Protein AF-A0A6I2MPK8-F1 (afdb_monomer_lite)

pLDDT: mean 80.11, std 15.77, range [30.64, 98.06]

Foldseek 3Di:
DVVVVLLVVLLCVLLVLLVVLLVVLVVVLVVLVPDDDQLFCVNLVPPDDPLPDDPVRVVVSCVVSVQFDDDPDTDGDPVNLSNQCSVLSNVLSVLLSVVSVVVSVVLVCCSVPHDPVSSLVVLLVLLVQLCVLLVDPLSCCLFPQVSVCVVPVVSNHSSSSQVVVFVVVFVVVVSPPPPPDPQFPCPDSNNGTTGNSVSSSSSVSSNSSNVSSVVSLVPRPPSNVVRSDDPCPPRPDGPPPPPVVLWFLDVVLVVLLLVQCVVQVQADPVQAGDPPPNLLSLCLSCVVCCVPSNRTPVNRAQLSSVVCNCVRRVDDDPDSHDTDHNVVCNVVSVVVVVVVVVD

Structure (mmCIF, N/CA/C/O backbone):
data_AF-A0A6I2MPK8-F1
#
_entry.id   AF-A0A6I2MPK8-F1
#
loop_
_atom_site.group_PDB
_atom_site.id
_atom_site.type_symbol
_atom_site.label_atom_id
_atom_site.label_alt_id
_atom_site.label_comp_id
_atom_site.label_asym_id
_atom_site.label_entity_id
_atom_site.label_seq_id
_atom_site.pdbx_PDB_ins_code
_atom_site.Cartn_x
_atom_site.Cartn_y
_atom_site.Cartn_z
_atom_site.occupancy
_atom_site.B_iso_or_equiv
_atom_site.auth_seq_id
_atom_site.auth_comp_id
_atom_site.auth_asym_id
_atom_site.auth_atom_id
_atom_site.pdbx_PDB_model_num
ATOM 1 N N . MET A 1 1 ? -18.907 -1.740 36.539 1.00 59.06 1 MET A N 1
ATOM 2 C CA . MET A 1 1 ? -19.911 -2.136 35.526 1.00 59.06 1 MET A CA 1
ATOM 3 C C . MET A 1 1 ? -19.874 -1.299 34.247 1.00 59.06 1 MET A C 1
ATOM 5 O O . MET A 1 1 ? -19.272 -1.788 33.306 1.00 59.06 1 MET A O 1
ATOM 9 N N . GLN A 1 2 ? -20.419 -0.072 34.162 1.00 64.62 2 GLN A N 1
ATOM 10 C CA . GLN A 1 2 ? -20.454 0.666 32.873 1.00 64.62 2 GLN A CA 1
ATOM 11 C C . GLN A 1 2 ? -19.052 0.924 32.276 1.00 64.62 2 GLN A C 1
ATOM 13 O O . GLN A 1 2 ? -18.803 0.589 31.125 1.00 64.62 2 GLN A O 1
ATOM 18 N N . LYS A 1 3 ? -18.095 1.406 33.087 1.00 66.81 3 LYS A N 1
ATOM 19 C CA . LYS A 1 3 ? -16.702 1.641 32.650 1.00 66.81 3 LYS A CA 1
ATOM 20 C C . LYS A 1 3 ? -15.981 0.375 32.165 1.00 66.81 3 LYS A C 1
ATOM 22 O O . LYS A 1 3 ? -15.190 0.443 31.235 1.00 66.81 3 LYS A O 1
ATOM 27 N N . GLU A 1 4 ? -16.244 -0.775 32.783 1.00 69.75 4 GLU A N 1
ATOM 28 C CA . GLU A 1 4 ? -15.631 -2.051 32.375 1.00 69.75 4 GLU A CA 1
ATOM 29 C C . GLU A 1 4 ? -16.212 -2.542 31.046 1.00 69.75 4 GLU A C 1
ATOM 31 O O . GLU A 1 4 ? -15.469 -3.014 30.189 1.00 69.75 4 GLU A O 1
ATOM 36 N N . GLN A 1 5 ? -17.523 -2.373 30.834 1.00 69.19 5 GLN A N 1
ATOM 37 C CA . GLN A 1 5 ? -18.165 -2.677 29.553 1.00 69.19 5 GLN A CA 1
ATOM 38 C C . GLN A 1 5 ? -17.638 -1.780 28.424 1.00 69.19 5 GLN A C 1
ATOM 40 O O . GLN A 1 5 ? -17.395 -2.273 27.321 1.00 69.19 5 GLN A O 1
ATOM 45 N N . ASP A 1 6 ? -17.385 -0.499 28.706 1.00 72.94 6 ASP A N 1
ATOM 46 C CA . ASP A 1 6 ? -16.815 0.439 27.734 1.00 72.94 6 ASP A CA 1
ATOM 47 C C . ASP A 1 6 ? -15.372 0.058 27.342 1.00 72.94 6 ASP A C 1
ATOM 49 O O . ASP A 1 6 ? -15.018 0.107 26.161 1.00 72.94 6 ASP A O 1
ATOM 53 N N . ILE A 1 7 ? -14.551 -0.392 28.303 1.00 75.06 7 ILE A N 1
ATOM 54 C CA . ILE A 1 7 ? -13.174 -0.859 28.055 1.00 75.06 7 ILE A CA 1
ATOM 55 C C . ILE A 1 7 ? -13.168 -2.137 27.209 1.00 75.06 7 ILE A C 1
ATOM 57 O O . ILE A 1 7 ? -12.418 -2.225 26.236 1.00 75.06 7 ILE A O 1
ATOM 61 N N . VAL A 1 8 ? -14.024 -3.115 27.526 1.00 77.75 8 VAL A N 1
ATOM 62 C CA . VAL A 1 8 ? -14.140 -4.360 26.745 1.00 77.75 8 VAL A CA 1
ATOM 63 C C . VAL A 1 8 ? -14.617 -4.071 25.319 1.00 77.75 8 VAL A C 1
ATOM 65 O O . VAL A 1 8 ? -14.074 -4.621 24.358 1.00 77.75 8 VAL A O 1
ATOM 68 N N . GLY A 1 9 ? -15.594 -3.174 25.159 1.00 78.12 9 GLY A N 1
ATOM 69 C CA . GLY A 1 9 ? -16.061 -2.729 23.846 1.00 78.12 9 GLY A CA 1
ATOM 70 C C . GLY A 1 9 ? -14.945 -2.081 23.026 1.00 78.12 9 GLY A C 1
ATOM 71 O O . GLY A 1 9 ? -14.776 -2.398 21.846 1.00 78.12 9 GLY A O 1
ATOM 72 N N . LEU A 1 10 ? -14.135 -1.231 23.661 1.00 79.94 10 LEU A N 1
ATOM 73 C CA . LEU A 1 10 ? -13.017 -0.572 23.001 1.00 79.94 10 LEU A CA 1
ATOM 74 C C . LEU A 1 10 ? -11.883 -1.540 22.633 1.00 79.94 10 LEU A C 1
ATOM 76 O O . LEU A 1 10 ? -11.366 -1.463 21.517 1.00 79.94 10 LEU A O 1
ATOM 80 N N . LYS A 1 11 ? -11.539 -2.477 23.527 1.00 84.75 11 LYS A N 1
ATOM 81 C CA . LYS A 1 11 ? -10.584 -3.565 23.260 1.00 84.75 11 LYS A CA 1
ATOM 82 C C . LYS A 1 11 ? -10.981 -4.341 22.013 1.00 84.75 11 LYS A C 1
ATOM 84 O O . LYS A 1 11 ? -10.192 -4.461 21.078 1.00 84.75 11 LYS A O 1
ATOM 89 N N . ASN A 1 12 ? -12.229 -4.800 21.970 1.00 81.56 12 ASN A N 1
ATOM 90 C CA . ASN A 1 12 ? -12.750 -5.557 20.837 1.00 81.56 12 ASN A CA 1
ATOM 91 C C . ASN A 1 12 ? -12.741 -4.736 19.546 1.00 81.56 12 ASN A C 1
ATOM 93 O O . ASN A 1 12 ? -12.429 -5.272 18.487 1.00 81.56 12 ASN A O 1
ATOM 97 N N . TYR A 1 13 ? -13.055 -3.441 19.620 1.00 84.31 13 TYR A N 1
ATOM 98 C CA . TYR A 1 13 ? -13.009 -2.558 18.460 1.00 84.31 13 TYR A CA 1
ATOM 99 C C . TYR A 1 13 ? -11.588 -2.422 17.896 1.00 84.31 13 TYR A C 1
ATOM 101 O O . TYR A 1 13 ? -11.385 -2.685 16.712 1.00 84.31 13 TYR A O 1
ATOM 109 N N . ILE A 1 14 ? -10.608 -2.069 18.737 1.00 85.56 14 ILE A N 1
ATOM 110 C CA . ILE A 1 14 ? -9.218 -1.858 18.308 1.00 85.56 14 ILE A CA 1
ATOM 111 C C . ILE A 1 14 ? -8.625 -3.144 17.733 1.00 85.56 14 ILE A C 1
ATOM 113 O O . ILE A 1 14 ? -8.101 -3.128 16.619 1.00 85.56 14 ILE A O 1
ATOM 117 N N . LEU A 1 15 ? -8.746 -4.263 18.455 1.00 89.50 15 LEU A N 1
ATOM 118 C CA . LEU A 1 15 ? -8.195 -5.543 18.005 1.00 89.50 15 LEU A CA 1
ATOM 119 C C . LEU A 1 15 ? -8.842 -5.998 16.695 1.00 89.50 15 LEU A C 1
ATOM 121 O O . LEU A 1 15 ? -8.130 -6.394 15.780 1.00 89.50 15 LEU A O 1
ATOM 125 N N . LYS A 1 16 ? -10.162 -5.832 16.546 1.00 86.19 16 LYS A N 1
ATOM 126 C CA . LYS A 1 16 ? -10.858 -6.148 15.293 1.00 86.19 16 LYS A CA 1
ATOM 127 C C . LYS A 1 16 ? -10.421 -5.250 14.133 1.00 86.19 16 LYS A C 1
ATOM 129 O O . LYS A 1 16 ? -10.380 -5.716 13.000 1.00 86.19 16 LYS A O 1
ATOM 134 N N . SER A 1 17 ? -10.114 -3.975 14.379 1.00 87.00 17 SER A N 1
ATOM 135 C CA . SER A 1 17 ? -9.566 -3.088 13.346 1.00 87.00 17 SER A CA 1
ATOM 136 C C . SER A 1 17 ? -8.164 -3.514 12.906 1.00 87.00 17 SER A C 1
ATOM 138 O O . SER A 1 17 ? -7.873 -3.460 11.714 1.00 87.00 17 SER A O 1
ATOM 140 N N . ILE A 1 18 ? -7.324 -3.976 13.837 1.00 93.50 18 ILE A N 1
ATOM 141 C CA . ILE A 1 18 ? -5.997 -4.519 13.515 1.00 93.50 18 ILE A CA 1
ATOM 142 C C . ILE A 1 18 ? -6.128 -5.840 12.741 1.00 93.50 18 ILE A C 1
ATOM 144 O O . ILE A 1 18 ? -5.513 -5.988 11.691 1.00 93.50 18 ILE A O 1
ATOM 148 N N . ASP A 1 19 ? -6.986 -6.757 13.199 1.00 88.94 19 ASP A N 1
ATOM 149 C CA . ASP A 1 19 ? -7.257 -8.036 12.522 1.00 88.94 19 ASP A CA 1
ATOM 150 C C . ASP A 1 19 ? -7.796 -7.825 11.103 1.00 88.94 19 ASP A C 1
ATOM 152 O O . ASP A 1 19 ? -7.422 -8.532 10.168 1.00 88.94 19 ASP A O 1
ATOM 156 N N . HIS A 1 20 ? -8.647 -6.813 10.918 1.00 89.56 20 HIS A N 1
ATOM 157 C CA . HIS A 1 20 ? -9.132 -6.437 9.597 1.00 89.56 20 HIS A CA 1
ATOM 158 C C . HIS A 1 20 ? -8.000 -5.962 8.678 1.00 89.56 20 HIS A C 1
ATOM 160 O O . HIS A 1 20 ? -7.943 -6.402 7.533 1.00 89.56 20 HIS A O 1
ATOM 166 N N . LEU A 1 21 ? -7.091 -5.116 9.177 1.00 92.38 21 LEU A N 1
ATOM 167 C CA . LEU A 1 21 ? -5.924 -4.667 8.415 1.00 92.38 21 LEU A CA 1
ATOM 168 C C . LEU A 1 21 ? -5.022 -5.846 8.024 1.00 92.38 21 LEU A C 1
ATOM 170 O O . LEU A 1 21 ? -4.604 -5.927 6.873 1.00 92.38 21 LEU A O 1
ATOM 174 N N . ILE A 1 22 ? -4.765 -6.783 8.943 1.00 95.00 22 ILE A N 1
ATOM 175 C CA . ILE A 1 22 ? -3.994 -8.001 8.647 1.00 95.00 22 ILE A CA 1
ATOM 176 C C . ILE A 1 22 ? -4.661 -8.794 7.514 1.00 95.00 22 ILE A C 1
ATOM 178 O O . ILE A 1 22 ? -3.997 -9.144 6.542 1.00 95.00 22 ILE A O 1
ATOM 182 N N . GLY A 1 23 ? -5.980 -9.010 7.584 1.00 85.25 23 GLY A N 1
ATOM 183 C CA . GLY A 1 23 ? -6.722 -9.716 6.534 1.00 85.25 23 GLY A CA 1
ATOM 184 C C . GLY A 1 23 ? -6.691 -9.005 5.173 1.00 85.25 23 GLY A C 1
ATOM 185 O O . GLY A 1 23 ? -6.594 -9.666 4.137 1.00 85.25 23 GLY A O 1
ATOM 186 N N . GLN A 1 24 ? -6.728 -7.666 5.156 1.00 91.44 24 GLN A N 1
ATOM 187 C CA . GLN A 1 24 ? -6.553 -6.878 3.930 1.00 91.44 24 GLN A CA 1
ATOM 188 C C . GLN A 1 24 ? -5.155 -7.075 3.338 1.00 91.44 24 GLN A C 1
ATOM 190 O O . GLN A 1 24 ? -5.039 -7.367 2.152 1.00 91.44 24 GLN A O 1
ATOM 195 N N . LEU A 1 25 ? -4.111 -6.983 4.164 1.00 91.94 25 LEU A N 1
ATOM 196 C CA . LEU A 1 25 ? -2.724 -7.155 3.727 1.00 91.94 25 LEU A CA 1
ATOM 197 C C . LEU A 1 25 ? -2.450 -8.571 3.209 1.00 91.94 25 LEU A C 1
ATOM 199 O O . LEU A 1 25 ? -1.772 -8.722 2.202 1.00 91.94 25 LEU A O 1
ATOM 203 N N . GLN A 1 26 ? -3.012 -9.604 3.843 1.00 91.69 26 GLN A N 1
ATOM 204 C CA . GLN A 1 26 ? -2.911 -10.991 3.368 1.00 91.69 26 GLN A CA 1
ATOM 205 C C . GLN A 1 26 ? -3.606 -11.189 2.015 1.00 91.69 26 GLN A C 1
ATOM 207 O O . GLN A 1 26 ? -3.095 -11.890 1.142 1.00 91.69 26 GLN A O 1
ATOM 212 N N . SER A 1 27 ? -4.767 -10.557 1.826 1.00 86.12 27 SER A N 1
ATOM 213 C CA . SER A 1 27 ? -5.494 -10.604 0.552 1.00 86.12 27 SER A CA 1
ATOM 214 C C . SER A 1 27 ? -4.719 -9.886 -0.555 1.00 86.12 27 SER A C 1
ATOM 216 O O . SER A 1 27 ? -4.605 -10.405 -1.663 1.00 86.12 27 SER A O 1
ATOM 218 N N . GLU A 1 28 ? -4.141 -8.727 -0.236 1.00 87.88 28 GLU A N 1
ATOM 219 C CA . GLU A 1 28 ? -3.285 -7.955 -1.138 1.00 87.88 28 GLU A CA 1
ATOM 220 C C . GLU A 1 28 ? -2.008 -8.734 -1.495 1.00 87.88 28 GLU A C 1
ATOM 222 O O . GLU A 1 28 ? -1.681 -8.866 -2.669 1.00 87.88 28 GLU A O 1
ATOM 227 N N . GLN A 1 29 ? -1.342 -9.349 -0.513 1.00 89.75 29 GLN A N 1
ATOM 228 C CA . GLN A 1 29 ? -0.156 -10.182 -0.732 1.00 89.75 29 GLN A CA 1
ATOM 229 C C . GLN A 1 29 ? -0.449 -11.342 -1.683 1.00 89.75 29 GLN A C 1
ATOM 231 O O . GLN A 1 29 ? 0.332 -11.608 -2.595 1.00 89.75 29 GLN A O 1
ATOM 236 N N . LYS A 1 30 ? -1.593 -12.011 -1.498 1.00 88.06 30 LYS A N 1
ATOM 237 C CA . LYS A 1 30 ? -2.024 -13.084 -2.392 1.00 88.06 30 LYS A CA 1
ATOM 238 C C . LYS A 1 30 ? -2.242 -12.579 -3.821 1.00 88.06 30 LYS A C 1
ATOM 240 O O . LYS A 1 30 ? -1.860 -13.270 -4.756 1.00 88.06 30 LYS A O 1
ATOM 245 N N . ALA A 1 31 ? -2.816 -11.387 -3.989 1.00 87.19 31 ALA A N 1
ATOM 246 C CA . ALA A 1 31 ? -3.037 -10.803 -5.310 1.00 87.19 31 ALA A CA 1
ATOM 247 C C . ALA A 1 31 ? -1.722 -10.540 -6.068 1.00 87.19 31 ALA A C 1
ATOM 249 O O . ALA A 1 31 ? -1.681 -10.726 -7.280 1.00 87.19 31 ALA A O 1
ATOM 250 N N . TYR A 1 32 ? -0.645 -10.171 -5.367 1.00 85.25 32 TYR A N 1
ATOM 251 C CA . TYR A 1 32 ? 0.679 -9.981 -5.976 1.00 85.25 32 TYR A CA 1
ATOM 252 C C . TYR A 1 32 ? 1.428 -11.289 -6.269 1.00 85.25 32 TYR A C 1
ATOM 254 O O . TYR A 1 32 ? 2.285 -11.312 -7.146 1.00 85.25 32 TYR A O 1
ATOM 262 N N . PHE A 1 33 ? 1.107 -12.383 -5.570 1.00 80.62 33 PHE A N 1
ATOM 263 C CA . PHE A 1 33 ? 1.761 -13.682 -5.772 1.00 80.62 33 PHE A CA 1
ATOM 264 C C . PHE A 1 33 ? 1.423 -14.330 -7.127 1.00 80.62 33 PHE A C 1
ATOM 266 O O . PHE A 1 33 ? 2.149 -15.200 -7.594 1.00 80.62 33 PHE A O 1
ATOM 273 N N . GLU A 1 34 ? 0.318 -13.925 -7.757 1.00 72.94 34 GLU A N 1
ATOM 274 C CA . GLU A 1 34 ? -0.207 -14.538 -8.984 1.00 72.94 34 GLU A CA 1
ATOM 275 C C . GLU A 1 34 ? 0.239 -13.813 -10.276 1.00 72.94 34 GLU A C 1
ATOM 277 O O . GLU A 1 34 ? -0.321 -14.073 -11.343 1.00 72.94 34 GLU A O 1
ATOM 282 N N . GLU A 1 35 ? 1.221 -12.901 -10.220 1.00 72.62 35 GLU A N 1
ATOM 283 C CA . GLU A 1 35 ? 1.687 -12.178 -11.414 1.00 72.62 35 GLU A CA 1
ATOM 284 C C . GLU A 1 35 ? 2.715 -12.954 -12.263 1.00 72.62 35 GLU A C 1
ATOM 286 O O . GLU A 1 35 ? 3.589 -13.657 -11.762 1.00 72.62 35 GLU A O 1
ATOM 291 N N . ASP A 1 36 ? 2.581 -12.800 -13.584 1.00 75.06 36 ASP A N 1
ATOM 292 C CA . ASP A 1 36 ? 3.428 -13.388 -14.629 1.00 75.06 36 ASP A CA 1
ATOM 293 C C . ASP A 1 36 ? 4.821 -12.736 -14.629 1.00 75.06 36 ASP A C 1
ATOM 295 O O . ASP A 1 36 ? 4.926 -11.518 -14.788 1.00 75.06 36 ASP A O 1
ATOM 299 N N . THR A 1 37 ? 5.881 -13.532 -14.465 1.00 81.94 37 THR A N 1
ATOM 300 C CA . THR A 1 37 ? 7.271 -13.059 -14.501 1.00 81.94 37 THR A CA 1
ATOM 301 C C . THR A 1 37 ? 7.822 -13.154 -15.925 1.00 81.94 37 THR A C 1
ATOM 303 O O . THR A 1 37 ? 7.880 -14.223 -16.524 1.00 81.94 37 THR A O 1
ATOM 306 N N . ARG A 1 38 ? 8.233 -12.028 -16.509 1.00 84.62 38 ARG A N 1
ATOM 307 C CA . ARG A 1 38 ? 8.731 -11.919 -17.891 1.00 84.62 38 ARG A CA 1
ATOM 308 C C . ARG A 1 38 ? 10.147 -11.381 -17.978 1.00 84.62 38 ARG A C 1
ATOM 310 O O . ARG A 1 38 ? 10.864 -11.713 -18.919 1.00 84.62 38 ARG A O 1
ATOM 317 N N . PHE A 1 39 ? 10.534 -10.529 -17.038 1.00 85.31 39 PHE A N 1
ATOM 318 C CA . PHE A 1 39 ? 11.824 -9.851 -17.015 1.00 85.31 39 PHE A CA 1
ATOM 319 C C . PHE A 1 39 ? 12.762 -10.356 -15.917 1.00 85.31 39 PHE A C 1
ATOM 321 O O . PHE A 1 39 ? 13.894 -9.878 -15.829 1.00 85.31 39 PHE A O 1
ATOM 328 N N . SER A 1 40 ? 12.303 -11.308 -15.104 1.00 82.69 40 SER A N 1
ATOM 329 C CA . SER A 1 40 ? 13.145 -12.033 -14.151 1.00 82.69 40 SER A CA 1
ATOM 330 C C . SER A 1 40 ? 14.368 -12.693 -14.812 1.00 82.69 40 SER A C 1
ATOM 332 O O . SER A 1 40 ? 14.298 -13.175 -15.945 1.00 82.69 40 SER A O 1
ATOM 334 N N . LEU A 1 41 ? 15.488 -12.760 -14.088 1.00 76.19 41 LEU A N 1
ATOM 335 C CA . LEU A 1 41 ? 16.704 -13.480 -14.493 1.00 76.19 41 LEU A CA 1
ATOM 336 C C . LEU A 1 41 ? 16.423 -14.931 -14.875 1.00 76.19 41 LEU A C 1
ATOM 338 O O . LEU A 1 41 ? 16.940 -15.407 -15.886 1.00 76.19 41 LEU A O 1
ATOM 342 N N . ASP A 1 42 ? 15.574 -15.596 -14.094 1.00 77.44 42 ASP A N 1
ATOM 343 C CA . ASP A 1 42 ? 15.157 -16.974 -14.326 1.00 77.44 42 ASP A CA 1
ATOM 344 C C . ASP A 1 42 ? 14.497 -17.153 -15.692 1.00 77.44 42 ASP A C 1
ATOM 346 O O . ASP A 1 42 ? 14.755 -18.138 -16.373 1.00 77.44 42 ASP A O 1
ATOM 350 N N . VAL A 1 43 ? 13.682 -16.191 -16.127 1.00 83.44 43 VAL A N 1
ATOM 351 C CA . VAL A 1 43 ? 12.977 -16.253 -17.417 1.00 83.44 43 VAL A CA 1
ATOM 352 C C . VAL A 1 43 ? 13.869 -15.804 -18.565 1.00 83.44 43 VAL A C 1
ATOM 354 O O . VAL A 1 43 ? 13.815 -16.359 -19.664 1.00 83.44 43 VAL A O 1
ATOM 357 N N . LEU A 1 44 ? 14.702 -14.793 -18.326 1.00 81.12 44 LEU A N 1
ATOM 358 C CA . LEU A 1 44 ? 15.563 -14.236 -19.358 1.00 81.12 44 LEU A CA 1
ATOM 359 C C . LEU A 1 44 ? 16.782 -15.113 -19.664 1.00 81.12 44 LEU A C 1
ATOM 361 O O . LEU A 1 44 ? 17.420 -14.869 -20.690 1.00 81.12 44 LEU A O 1
ATOM 365 N N . HIS A 1 45 ? 17.094 -16.095 -18.805 1.00 74.94 45 HIS A N 1
ATOM 366 C CA . HIS A 1 45 ? 18.256 -16.989 -18.892 1.00 74.94 45 HIS A CA 1
ATOM 367 C C . HIS A 1 45 ? 19.501 -16.304 -19.477 1.00 74.94 45 HIS A C 1
ATOM 369 O O . HIS A 1 45 ? 20.011 -16.706 -20.525 1.00 74.94 45 HIS A O 1
ATOM 375 N N . PRO A 1 46 ? 19.973 -15.211 -18.865 1.00 69.19 46 PRO A N 1
ATOM 376 C CA . PRO A 1 46 ? 21.127 -14.511 -19.388 1.00 69.19 46 PRO A CA 1
ATOM 377 C C . PRO A 1 46 ? 22.358 -15.408 -19.243 1.00 69.19 46 PRO A C 1
ATOM 379 O O . PRO A 1 46 ? 22.747 -15.761 -18.135 1.00 69.19 46 PRO A O 1
ATOM 382 N N . ASP A 1 47 ? 22.996 -15.737 -20.366 1.00 63.69 47 ASP A N 1
ATOM 383 C CA . ASP A 1 47 ? 24.211 -16.570 -20.450 1.00 63.69 47 ASP A CA 1
ATOM 384 C C . ASP A 1 47 ? 25.458 -15.949 -19.770 1.00 63.69 47 ASP A C 1
ATOM 386 O O . ASP A 1 47 ? 26.588 -16.372 -20.014 1.00 63.69 47 ASP A O 1
ATOM 390 N N . LEU A 1 48 ? 25.310 -14.879 -18.984 1.00 57.28 48 LEU A N 1
ATOM 391 C CA . LEU A 1 48 ? 26.377 -13.919 -18.736 1.00 57.28 48 LEU A CA 1
ATOM 392 C C . LEU A 1 48 ? 26.475 -13.503 -17.262 1.00 57.28 48 LEU A C 1
ATOM 394 O O . LEU A 1 48 ? 25.491 -13.140 -16.621 1.00 57.28 48 LEU A O 1
ATOM 398 N N . GLU A 1 49 ? 27.713 -13.471 -16.772 1.00 65.88 49 GLU A N 1
ATOM 399 C CA . GLU A 1 49 ? 28.128 -12.860 -15.505 1.00 65.88 49 GLU A CA 1
ATOM 400 C C . GLU A 1 49 ? 27.888 -11.334 -15.568 1.00 65.88 49 GLU A C 1
ATOM 402 O O . GLU A 1 49 ? 28.743 -10.575 -16.030 1.00 65.88 49 GLU A O 1
ATOM 407 N N . PHE A 1 50 ? 26.688 -10.870 -15.182 1.00 67.25 50 PHE A N 1
ATOM 408 C CA . PHE A 1 50 ? 26.285 -9.450 -15.255 1.00 67.25 50 PHE A CA 1
ATOM 409 C C . PHE A 1 50 ? 27.246 -8.496 -14.550 1.00 67.25 50 PHE A C 1
ATOM 411 O O . PHE A 1 50 ? 27.425 -7.362 -14.991 1.00 67.25 50 PHE A O 1
ATOM 418 N N . ASP A 1 51 ? 27.875 -8.958 -13.476 1.00 65.00 51 ASP A N 1
ATOM 419 C CA . ASP A 1 51 ? 28.891 -8.240 -12.713 1.00 65.00 51 ASP A CA 1
ATOM 420 C C . ASP A 1 51 ? 30.156 -7.940 -13.534 1.00 65.00 51 ASP A C 1
ATOM 422 O O . ASP A 1 51 ? 30.911 -7.028 -13.191 1.00 65.00 51 ASP A O 1
ATOM 426 N N . LYS A 1 52 ? 30.371 -8.661 -14.640 1.00 71.69 52 LYS A N 1
ATOM 427 C CA . LYS A 1 52 ? 31.522 -8.502 -15.539 1.00 71.69 52 LYS A CA 1
ATOM 428 C C . LYS A 1 52 ? 31.176 -7.833 -16.870 1.00 71.69 52 LYS A C 1
ATOM 430 O O . LYS A 1 52 ? 32.082 -7.569 -17.660 1.00 71.69 52 LYS A O 1
ATOM 435 N N . MET A 1 53 ? 29.901 -7.530 -17.124 1.00 74.50 53 MET A N 1
ATOM 436 C CA . MET A 1 53 ? 29.480 -6.834 -18.340 1.00 74.50 53 MET A CA 1
ATOM 437 C C . MET A 1 53 ? 29.850 -5.348 -18.327 1.00 74.50 53 MET A C 1
ATOM 439 O O . MET A 1 53 ? 29.736 -4.644 -17.323 1.00 74.50 53 MET A O 1
ATOM 443 N N . SER A 1 54 ? 30.192 -4.819 -19.498 1.00 81.00 54 SER A N 1
ATOM 444 C CA . SER A 1 54 ? 30.293 -3.380 -19.727 1.00 81.00 54 SER A CA 1
ATOM 445 C C . SER A 1 54 ? 28.915 -2.700 -19.770 1.00 81.00 54 SER A C 1
ATOM 447 O O . SER A 1 54 ? 27.887 -3.316 -20.061 1.00 81.00 54 SER A O 1
ATOM 449 N N . LYS A 1 55 ? 28.890 -1.370 -19.589 1.00 77.81 55 LYS A N 1
ATOM 450 C CA . LYS A 1 55 ? 27.664 -0.550 -19.708 1.00 77.81 55 LYS A CA 1
ATOM 451 C C . LYS A 1 55 ? 26.919 -0.792 -21.012 1.00 77.81 55 LYS A C 1
ATOM 453 O O . LYS A 1 55 ? 25.690 -0.784 -21.055 1.00 77.81 55 LYS A O 1
ATOM 458 N N . MET A 1 56 ? 27.687 -0.914 -22.090 1.00 82.88 56 MET A N 1
ATOM 459 C CA . MET A 1 56 ? 27.160 -1.036 -23.438 1.00 82.88 56 MET A CA 1
ATOM 460 C C . MET A 1 56 ? 26.479 -2.391 -23.628 1.00 82.88 56 MET A C 1
ATOM 462 O O . MET A 1 56 ? 25.406 -2.440 -24.222 1.00 82.88 56 MET A O 1
ATOM 466 N N . GLU A 1 57 ? 27.049 -3.458 -23.066 1.00 83.62 57 GLU A N 1
ATOM 467 C CA . GLU A 1 57 ? 26.467 -4.804 -23.086 1.00 83.62 57 GLU A CA 1
ATOM 468 C C . GLU A 1 57 ? 25.184 -4.870 -22.256 1.00 83.62 57 GLU A C 1
ATOM 470 O O . GLU A 1 57 ? 24.161 -5.321 -22.767 1.00 83.62 57 GLU A O 1
ATOM 475 N N . ILE A 1 58 ? 25.189 -4.311 -21.040 1.00 80.06 58 ILE A N 1
ATOM 476 C CA . ILE A 1 58 ? 23.986 -4.210 -20.195 1.00 80.06 58 ILE A CA 1
ATOM 477 C C . ILE A 1 58 ? 22.884 -3.430 -20.921 1.00 80.06 58 ILE A C 1
ATOM 479 O O . ILE A 1 58 ? 21.734 -3.859 -20.978 1.00 80.06 58 ILE A O 1
ATOM 483 N N . THR A 1 59 ? 23.234 -2.301 -21.537 1.00 82.50 59 THR A N 1
ATOM 484 C CA . THR A 1 59 ? 22.281 -1.476 -22.292 1.00 82.50 59 THR A CA 1
ATOM 485 C C . THR A 1 59 ? 21.711 -2.225 -23.499 1.00 82.50 59 THR A C 1
ATOM 487 O O . THR A 1 59 ? 20.512 -2.148 -23.777 1.00 82.50 59 THR A O 1
ATOM 490 N N . ALA A 1 60 ? 22.559 -2.947 -24.237 1.00 85.00 60 ALA A N 1
ATOM 491 C CA . ALA A 1 60 ? 22.135 -3.747 -25.379 1.00 85.00 60 ALA A CA 1
ATOM 492 C C . ALA A 1 60 ? 21.199 -4.884 -24.945 1.00 85.00 60 ALA A C 1
ATOM 494 O O . ALA A 1 60 ? 20.173 -5.100 -25.591 1.00 85.00 60 ALA A O 1
ATOM 495 N N . PHE A 1 61 ? 21.498 -5.544 -23.823 1.00 85.81 61 PHE A N 1
ATOM 496 C CA . PHE A 1 61 ? 20.635 -6.553 -23.215 1.00 85.81 61 PHE A CA 1
ATOM 497 C C . PHE A 1 61 ? 19.276 -5.962 -22.815 1.00 85.81 61 PHE A C 1
ATOM 499 O O . PHE A 1 61 ? 18.236 -6.448 -23.256 1.00 85.81 61 PHE A O 1
ATOM 506 N N . GLN A 1 62 ? 19.270 -4.855 -22.066 1.00 86.06 62 GLN A N 1
ATOM 507 C CA . GLN A 1 62 ? 18.041 -4.178 -21.644 1.00 86.06 62 GLN A CA 1
ATOM 508 C C . GLN A 1 62 ? 17.155 -3.783 -22.832 1.00 86.06 62 GLN A C 1
ATOM 510 O O . GLN A 1 62 ? 15.938 -3.931 -22.759 1.00 86.06 62 GLN A O 1
ATOM 515 N N . ARG A 1 63 ? 17.748 -3.319 -23.941 1.00 87.75 63 ARG A N 1
ATOM 516 C CA . ARG A 1 63 ? 17.013 -3.024 -25.183 1.00 87.75 63 ARG A CA 1
ATOM 517 C C . ARG A 1 63 ? 16.473 -4.283 -25.853 1.00 87.75 63 ARG A C 1
ATOM 519 O O . ARG A 1 63 ? 15.306 -4.306 -26.230 1.00 87.75 63 ARG A O 1
ATOM 526 N N . LYS A 1 64 ? 17.306 -5.321 -25.992 1.00 88.81 64 LYS A N 1
ATOM 527 C CA . LYS A 1 64 ? 16.933 -6.607 -26.607 1.00 88.81 64 LYS A CA 1
ATOM 528 C C . LYS A 1 64 ? 15.718 -7.228 -25.916 1.00 88.81 64 LYS A C 1
ATOM 530 O O . LYS A 1 64 ? 14.864 -7.788 -26.593 1.00 88.81 64 LYS A O 1
ATOM 535 N N . HIS A 1 65 ? 15.643 -7.100 -24.593 1.00 87.81 65 HIS A N 1
ATOM 536 C CA . HIS A 1 65 ? 14.577 -7.668 -23.771 1.00 87.81 65 HIS A CA 1
ATOM 537 C C . HIS A 1 65 ? 13.461 -6.672 -23.421 1.00 87.81 65 HIS A C 1
ATOM 539 O O . HIS A 1 65 ? 12.580 -7.005 -22.642 1.00 87.81 65 HIS A O 1
ATOM 545 N N . GLY A 1 66 ? 13.464 -5.456 -23.982 1.00 87.56 66 GLY A N 1
ATOM 546 C CA . GLY A 1 66 ? 12.399 -4.472 -23.751 1.00 87.56 66 GLY A CA 1
ATOM 547 C C . GLY A 1 66 ? 12.318 -3.926 -22.319 1.00 87.56 66 GLY A C 1
ATOM 548 O O . GLY A 1 66 ? 11.292 -3.374 -21.940 1.00 87.56 66 GLY A O 1
ATOM 549 N N . ILE A 1 67 ? 13.388 -4.054 -21.529 1.00 88.56 67 ILE A N 1
ATOM 550 C CA . ILE A 1 67 ? 13.482 -3.563 -20.144 1.00 88.56 67 ILE A CA 1
ATOM 551 C C . ILE A 1 67 ? 13.604 -2.038 -20.120 1.00 88.56 67 ILE A C 1
ATOM 553 O O . ILE A 1 67 ? 12.921 -1.363 -19.350 1.00 88.56 67 ILE A O 1
ATOM 557 N N . LYS A 1 68 ? 14.459 -1.485 -20.991 1.00 86.50 68 LYS A N 1
ATOM 558 C CA . LYS A 1 68 ? 14.480 -0.050 -21.294 1.00 86.50 68 LYS A CA 1
ATOM 559 C C . LYS A 1 68 ? 14.032 0.172 -22.736 1.00 86.50 68 LYS A C 1
ATOM 561 O O . LYS A 1 68 ? 14.556 -0.442 -23.664 1.00 86.50 68 LYS A O 1
ATOM 566 N N . VAL A 1 69 ? 13.082 1.080 -22.913 1.00 78.56 69 VAL A N 1
ATOM 567 C CA . VAL A 1 69 ? 12.481 1.480 -24.185 1.00 78.56 69 VAL A CA 1
ATOM 568 C C . VAL A 1 69 ? 12.951 2.886 -24.571 1.00 78.56 69 VAL A C 1
ATOM 570 O O . VAL A 1 69 ? 13.130 3.748 -23.713 1.00 78.56 69 VAL A O 1
ATOM 573 N N . GLY A 1 70 ? 13.170 3.123 -25.867 1.00 77.50 70 GLY A N 1
ATOM 574 C CA . GLY A 1 70 ? 13.511 4.442 -26.412 1.00 77.50 70 GLY A CA 1
ATOM 575 C C . GLY A 1 70 ? 14.838 4.510 -27.179 1.00 77.50 70 GLY A C 1
ATOM 576 O O . GLY A 1 70 ? 15.872 3.971 -26.769 1.00 77.50 70 GLY A O 1
ATOM 577 N N . ASP A 1 71 ? 14.803 5.228 -28.305 1.00 68.62 71 ASP A N 1
ATOM 578 C CA . ASP A 1 71 ? 15.921 5.293 -29.255 1.00 68.62 71 ASP A CA 1
ATOM 579 C C . ASP A 1 71 ? 17.050 6.217 -28.776 1.00 68.62 71 ASP A C 1
ATOM 581 O O . ASP A 1 71 ? 18.231 5.879 -28.879 1.00 68.62 71 ASP A O 1
ATOM 585 N N . ARG A 1 72 ? 16.685 7.387 -28.226 1.00 67.19 72 ARG A N 1
ATOM 586 C CA . ARG A 1 72 ? 17.629 8.440 -27.795 1.00 67.19 72 ARG A CA 1
ATOM 587 C C . ARG A 1 72 ? 17.750 8.583 -26.281 1.00 67.19 72 ARG A C 1
ATOM 589 O O . ARG A 1 72 ? 18.820 8.930 -25.797 1.00 67.19 72 ARG A O 1
ATOM 596 N N . ILE A 1 73 ? 16.667 8.327 -25.552 1.00 73.12 73 ILE A N 1
ATOM 597 C CA . ILE A 1 73 ? 16.615 8.351 -24.088 1.00 73.12 73 ILE A CA 1
ATOM 598 C C . ILE A 1 73 ? 16.064 6.998 -23.670 1.00 73.12 73 ILE A C 1
ATOM 600 O O . ILE A 1 73 ? 14.954 6.642 -24.057 1.00 73.12 73 ILE A O 1
ATOM 604 N N . LEU A 1 74 ? 16.867 6.238 -22.936 1.00 74.81 74 LEU A N 1
ATOM 605 C CA . LEU A 1 74 ? 16.448 4.961 -22.381 1.00 74.81 74 LEU A CA 1
ATOM 606 C C . LEU A 1 74 ? 15.537 5.222 -21.186 1.00 74.81 74 LEU A C 1
ATOM 608 O O . LEU A 1 74 ? 15.984 5.783 -20.188 1.00 74.81 74 LEU A O 1
ATOM 612 N N . VAL A 1 75 ? 14.283 4.801 -21.290 1.00 84.50 75 VAL A N 1
ATOM 613 C CA . VAL A 1 75 ? 13.282 4.894 -20.225 1.00 84.50 75 VAL A CA 1
ATOM 614 C C . VAL A 1 75 ? 12.895 3.483 -19.812 1.00 84.50 75 VAL A C 1
ATOM 616 O O . VAL A 1 75 ? 12.781 2.605 -20.659 1.00 84.50 75 VAL A O 1
ATOM 619 N N . TRP A 1 76 ? 12.700 3.237 -18.524 1.00 87.00 76 TRP A N 1
ATOM 620 C CA . TRP A 1 76 ? 12.206 1.946 -18.047 1.00 87.00 76 TRP A CA 1
ATOM 621 C C . TRP A 1 76 ? 10.839 1.605 -18.643 1.00 87.00 76 TRP A C 1
ATOM 623 O O . TRP A 1 76 ? 9.950 2.455 -18.686 1.00 87.00 76 TRP A O 1
ATOM 633 N N . SER A 1 77 ? 10.674 0.357 -19.072 1.00 89.75 77 SER A N 1
ATOM 634 C CA . SER A 1 77 ? 9.379 -0.189 -19.470 1.00 89.75 77 SER A CA 1
ATOM 635 C C . SER A 1 77 ? 8.419 -0.201 -18.283 1.00 89.75 77 SER A C 1
ATOM 637 O O . SER A 1 77 ? 8.792 -0.609 -17.185 1.00 89.75 77 SER A O 1
ATOM 639 N N . GLU A 1 78 ? 7.174 0.218 -18.500 1.00 87.94 78 GLU A N 1
ATOM 640 C CA . GLU A 1 78 ? 6.135 0.163 -17.465 1.00 87.94 78 GLU A CA 1
ATOM 641 C C . GLU A 1 78 ? 5.827 -1.280 -17.044 1.00 87.94 78 GLU A C 1
ATOM 643 O O . GLU A 1 78 ? 5.601 -1.530 -15.862 1.00 87.94 78 GLU A O 1
ATOM 648 N N . ASP A 1 79 ? 5.910 -2.238 -17.973 1.00 88.62 79 ASP A N 1
ATOM 649 C CA . ASP A 1 79 ? 5.728 -3.658 -17.658 1.00 88.62 79 ASP A CA 1
ATOM 650 C C . ASP A 1 79 ? 6.853 -4.159 -16.740 1.00 88.62 79 ASP A C 1
ATOM 652 O O . ASP A 1 79 ? 6.588 -4.865 -15.770 1.00 88.62 79 ASP A O 1
ATOM 656 N N . TYR A 1 80 ? 8.097 -3.724 -16.988 1.00 88.06 80 TYR A N 1
ATOM 657 C CA . TYR A 1 80 ? 9.237 -4.048 -16.125 1.00 88.06 80 TYR A CA 1
ATOM 658 C C . TYR A 1 80 ? 9.063 -3.461 -14.725 1.00 88.06 80 TYR A C 1
ATOM 660 O O . TYR A 1 80 ? 9.220 -4.168 -13.734 1.00 88.06 80 TYR A O 1
ATOM 668 N N . LYS A 1 81 ? 8.688 -2.177 -14.629 1.00 87.69 81 LYS A N 1
ATOM 669 C CA . LYS A 1 81 ? 8.423 -1.527 -13.335 1.00 87.69 81 LYS A CA 1
ATOM 670 C C . LYS A 1 81 ? 7.368 -2.278 -12.543 1.00 87.69 81 LYS A C 1
ATOM 672 O O . LYS A 1 81 ? 7.559 -2.528 -11.356 1.00 87.69 81 LYS A O 1
ATOM 677 N N . LYS A 1 82 ? 6.259 -2.611 -13.206 1.00 87.06 82 LYS A N 1
ATOM 678 C CA . LYS A 1 82 ? 5.139 -3.311 -12.592 1.00 87.06 82 LYS A CA 1
ATOM 679 C C . LYS A 1 82 ? 5.583 -4.667 -12.048 1.00 87.06 82 LYS A C 1
ATOM 681 O O . LYS A 1 82 ? 5.351 -4.931 -10.877 1.00 87.06 82 LYS A O 1
ATOM 686 N N . GLU A 1 83 ? 6.266 -5.469 -12.859 1.00 88.50 83 GLU A N 1
ATOM 687 C CA . GLU A 1 83 ? 6.751 -6.791 -12.454 1.00 88.50 83 GLU A CA 1
ATOM 688 C C . GLU A 1 83 ? 7.714 -6.714 -11.258 1.00 88.50 83 GLU A C 1
ATOM 690 O O . GLU A 1 83 ? 7.525 -7.416 -10.264 1.00 88.50 83 GLU A O 1
ATOM 695 N N . VAL A 1 84 ? 8.694 -5.802 -11.303 1.00 86.81 84 VAL A N 1
ATOM 696 C CA . VAL A 1 84 ? 9.635 -5.576 -10.194 1.00 86.81 84 VAL A CA 1
ATOM 697 C C . VAL A 1 84 ? 8.886 -5.187 -8.918 1.00 86.81 84 VAL A C 1
ATOM 699 O O . VAL A 1 84 ? 9.156 -5.736 -7.849 1.00 86.81 84 VAL A O 1
ATOM 702 N N . ILE A 1 85 ? 7.948 -4.238 -9.008 1.00 86.94 85 ILE A N 1
ATOM 703 C CA . ILE A 1 85 ? 7.142 -3.793 -7.865 1.00 86.94 85 ILE A CA 1
ATOM 704 C C . ILE A 1 85 ? 6.365 -4.971 -7.287 1.00 86.94 85 ILE A C 1
ATOM 706 O O . ILE A 1 85 ? 6.439 -5.195 -6.083 1.00 86.94 85 ILE A O 1
ATOM 710 N N . SER A 1 86 ? 5.666 -5.733 -8.123 1.00 86.75 86 SER A N 1
ATOM 711 C CA . SER A 1 86 ? 4.823 -6.845 -7.690 1.00 86.75 86 SER A CA 1
ATOM 712 C C . SER A 1 86 ? 5.609 -7.968 -7.031 1.00 86.75 86 SER A C 1
ATOM 714 O O . SER A 1 86 ? 5.218 -8.438 -5.963 1.00 86.75 86 SER A O 1
ATOM 716 N N . ASN A 1 87 ? 6.750 -8.350 -7.607 1.00 86.81 87 ASN A N 1
ATOM 717 C CA . ASN A 1 87 ? 7.603 -9.389 -7.040 1.00 86.81 87 ASN A CA 1
ATOM 718 C C . ASN A 1 87 ? 8.128 -8.984 -5.652 1.00 86.81 87 ASN A C 1
ATOM 720 O O . ASN A 1 87 ? 7.998 -9.735 -4.685 1.00 86.81 87 ASN A O 1
ATOM 724 N N . ASN A 1 88 ? 8.622 -7.749 -5.519 1.00 87.12 88 ASN A N 1
ATOM 725 C CA . ASN A 1 88 ? 9.087 -7.247 -4.229 1.00 87.12 88 ASN A CA 1
ATOM 726 C C . ASN A 1 88 ? 7.931 -7.069 -3.233 1.00 87.12 88 ASN A C 1
ATOM 728 O O . ASN A 1 88 ? 8.102 -7.335 -2.042 1.00 87.12 88 ASN A O 1
ATOM 732 N N . MET A 1 89 ? 6.743 -6.675 -3.701 1.00 89.44 89 MET A N 1
ATOM 733 C CA . MET A 1 89 ? 5.583 -6.405 -2.854 1.00 89.44 89 MET A CA 1
ATOM 734 C C . MET A 1 89 ? 5.160 -7.614 -2.018 1.00 89.44 89 MET A C 1
ATOM 736 O O . MET A 1 89 ? 4.749 -7.440 -0.874 1.00 89.44 89 MET A O 1
ATOM 740 N N . VAL A 1 90 ? 5.304 -8.839 -2.531 1.00 88.94 90 VAL A N 1
ATOM 741 C CA . VAL A 1 90 ? 5.001 -10.059 -1.763 1.00 88.94 90 VAL A CA 1
ATOM 742 C C . VAL A 1 90 ? 5.825 -10.115 -0.470 1.00 88.94 90 VAL A C 1
ATOM 744 O O . VAL A 1 90 ? 5.273 -10.345 0.612 1.00 88.94 90 VAL A O 1
ATOM 747 N N . SER A 1 91 ? 7.131 -9.859 -0.576 1.00 90.56 91 SER A N 1
ATOM 748 C CA . SER A 1 91 ? 8.066 -9.840 0.554 1.00 90.56 91 SER A CA 1
ATOM 749 C C . SER A 1 91 ? 7.842 -8.628 1.458 1.00 90.56 91 SER A C 1
ATOM 751 O O . SER A 1 91 ? 7.809 -8.773 2.680 1.00 90.56 91 SER A O 1
ATOM 753 N N . ILE A 1 92 ? 7.609 -7.447 0.873 1.00 92.38 92 ILE A N 1
ATOM 754 C CA . ILE A 1 92 ? 7.279 -6.228 1.627 1.00 92.38 92 ILE A CA 1
ATOM 755 C C . ILE A 1 92 ? 6.032 -6.458 2.483 1.00 92.38 92 ILE A C 1
ATOM 757 O O . ILE A 1 92 ? 6.056 -6.205 3.686 1.00 92.38 92 ILE A O 1
ATOM 761 N N . LEU A 1 93 ? 4.955 -6.984 1.897 1.00 94.19 93 LEU A N 1
ATOM 762 C CA . LEU A 1 93 ? 3.707 -7.243 2.609 1.00 94.19 93 LEU A CA 1
ATOM 763 C C . LEU A 1 93 ? 3.874 -8.313 3.686 1.00 94.19 93 LEU A C 1
ATOM 765 O O . LEU A 1 93 ? 3.290 -8.154 4.753 1.00 94.19 93 LEU A O 1
ATOM 769 N N . ALA A 1 94 ? 4.707 -9.338 3.474 1.00 95.62 94 ALA A N 1
ATOM 770 C CA . ALA A 1 94 ? 5.028 -10.310 4.522 1.00 95.62 94 ALA A CA 1
ATOM 771 C C . ALA A 1 94 ? 5.618 -9.618 5.763 1.00 95.62 94 ALA A C 1
ATOM 773 O O . ALA A 1 94 ? 5.158 -9.834 6.887 1.00 95.62 94 ALA A O 1
ATOM 774 N N . SER A 1 95 ? 6.604 -8.739 5.561 1.00 96.81 95 SER A N 1
ATOM 775 C CA . SER A 1 95 ? 7.228 -7.976 6.645 1.00 96.81 95 SER A CA 1
ATOM 776 C C . SER A 1 95 ? 6.267 -6.967 7.277 1.00 96.81 95 SER A C 1
ATOM 778 O O . SER A 1 95 ? 6.230 -6.841 8.500 1.00 96.81 95 SER A O 1
ATOM 780 N N . VAL A 1 96 ? 5.448 -6.281 6.474 1.00 97.56 96 VAL A N 1
ATOM 781 C CA . VAL A 1 96 ? 4.424 -5.347 6.969 1.00 97.56 96 VAL A CA 1
ATOM 782 C C . VAL A 1 96 ? 3.386 -6.083 7.819 1.00 97.56 96 VAL A C 1
ATOM 784 O O . VAL A 1 96 ? 3.042 -5.598 8.894 1.00 97.56 96 VAL A O 1
ATOM 787 N N . ILE A 1 97 ? 2.924 -7.266 7.399 1.00 98.06 97 ILE A N 1
ATOM 788 C CA . ILE A 1 97 ? 2.023 -8.116 8.193 1.00 98.06 97 ILE A CA 1
ATOM 789 C C . ILE A 1 97 ? 2.672 -8.443 9.540 1.00 98.06 97 ILE A C 1
ATOM 791 O O . ILE A 1 97 ? 2.056 -8.189 10.574 1.00 98.06 97 ILE A O 1
ATOM 795 N N . GLY A 1 98 ? 3.930 -8.899 9.547 1.00 98.00 98 GLY A N 1
ATOM 796 C CA . GLY A 1 98 ? 4.664 -9.177 10.786 1.00 98.00 98 GLY A CA 1
ATOM 797 C C . GLY A 1 98 ? 4.779 -7.955 11.709 1.00 98.00 98 GLY A C 1
ATOM 798 O O . GLY A 1 98 ? 4.562 -8.056 12.920 1.00 98.00 98 GLY A O 1
ATOM 799 N N . ASN A 1 99 ? 5.028 -6.768 11.150 1.00 97.81 99 ASN A N 1
ATOM 800 C CA . ASN A 1 99 ? 5.051 -5.518 11.914 1.00 97.81 99 ASN A CA 1
ATOM 801 C C . ASN A 1 99 ? 3.676 -5.176 12.514 1.00 97.81 99 ASN A C 1
ATOM 803 O O . ASN A 1 99 ? 3.589 -4.759 13.674 1.00 97.81 99 ASN A O 1
ATOM 807 N N . VAL A 1 100 ? 2.592 -5.381 11.761 1.00 97.88 100 VAL A N 1
ATOM 808 C CA . VAL A 1 100 ? 1.217 -5.149 12.231 1.00 97.88 100 VAL A CA 1
ATOM 809 C C . VAL A 1 100 ? 0.815 -6.169 13.305 1.00 97.88 100 VAL A C 1
ATOM 811 O O . VAL A 1 100 ? 0.182 -5.796 14.293 1.00 97.88 100 VAL A O 1
ATOM 814 N N . GLU A 1 101 ? 1.219 -7.433 13.185 1.00 98.00 101 GLU A N 1
ATOM 815 C CA . GLU A 1 101 ? 1.014 -8.467 14.211 1.00 98.00 101 GLU A CA 1
ATOM 816 C C . GLU A 1 101 ? 1.786 -8.165 15.502 1.00 98.00 101 GLU A C 1
ATOM 818 O O . GLU A 1 101 ? 1.274 -8.354 16.614 1.00 98.00 101 GLU A O 1
ATOM 823 N N . MET A 1 102 ? 2.999 -7.623 15.383 1.00 97.75 102 MET A N 1
ATOM 824 C CA . MET A 1 102 ? 3.755 -7.139 16.534 1.00 97.75 102 MET A CA 1
ATOM 825 C C . MET A 1 102 ? 3.044 -5.952 17.201 1.00 97.75 102 MET A C 1
ATOM 827 O O . MET A 1 102 ? 2.890 -5.937 18.426 1.00 97.75 102 MET A O 1
ATOM 831 N N . PHE A 1 103 ? 2.553 -4.983 16.421 1.00 96.94 103 PHE A N 1
ATOM 832 C CA . PHE A 1 103 ? 1.744 -3.872 16.934 1.00 96.94 103 PHE A CA 1
ATOM 833 C C . PHE A 1 103 ? 0.469 -4.370 17.635 1.00 96.94 103 PHE A C 1
ATOM 835 O O . PHE A 1 103 ? 0.131 -3.904 18.729 1.00 96.94 103 PHE A O 1
ATOM 842 N N . ARG A 1 104 ? -0.204 -5.374 17.062 1.00 96.56 104 ARG A N 1
ATOM 843 C CA . ARG A 1 104 ? -1.355 -6.056 17.667 1.00 96.56 104 ARG A CA 1
ATOM 844 C C . ARG A 1 104 ? -1.018 -6.640 19.030 1.00 96.56 104 ARG A C 1
ATOM 846 O O . ARG A 1 104 ? -1.750 -6.413 19.991 1.00 96.56 104 ARG A O 1
ATOM 853 N N . SER A 1 105 ? 0.088 -7.372 19.113 1.00 96.44 105 SER A N 1
ATOM 854 C CA . SER A 1 105 ? 0.532 -8.041 20.337 1.00 96.44 105 SER A CA 1
ATOM 855 C C . SER A 1 105 ? 0.872 -7.032 21.434 1.00 96.44 105 SER A C 1
ATOM 857 O O . SER A 1 105 ? 0.404 -7.172 22.562 1.00 96.44 105 SER A O 1
ATOM 859 N N . LYS A 1 106 ? 1.590 -5.954 21.087 1.00 95.44 106 LYS A N 1
ATOM 860 C CA . LYS A 1 106 ? 1.878 -4.839 22.006 1.00 95.44 106 LYS A CA 1
ATOM 861 C C . LYS A 1 106 ? 0.597 -4.163 22.496 1.00 95.44 106 LYS A C 1
ATOM 863 O O . LYS A 1 106 ? 0.476 -3.877 23.684 1.00 95.44 106 LYS A O 1
ATOM 868 N N . THR A 1 107 ? -0.373 -3.957 21.603 1.00 93.44 107 THR A N 1
ATOM 869 C CA . THR A 1 107 ? -1.683 -3.370 21.931 1.00 93.44 107 THR A CA 1
ATOM 870 C C . THR A 1 107 ? -2.472 -4.264 22.888 1.00 93.44 107 THR A C 1
A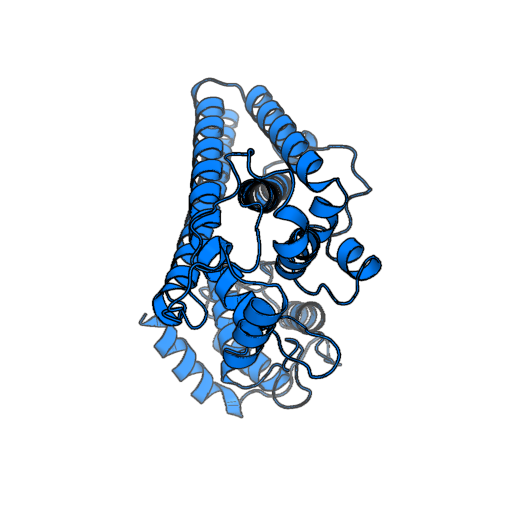TOM 872 O O . THR A 1 107 ? -3.012 -3.780 23.879 1.00 93.44 107 THR A O 1
ATOM 875 N N . LEU A 1 108 ? -2.519 -5.575 22.627 1.00 93.12 108 LEU A N 1
ATOM 876 C CA . LEU A 1 108 ? -3.170 -6.550 23.503 1.00 93.12 108 LEU A CA 1
ATOM 877 C C . LEU A 1 108 ? -2.527 -6.564 24.895 1.00 93.12 108 LEU A C 1
ATOM 879 O O . LEU A 1 108 ? -3.239 -6.524 25.893 1.00 93.12 108 LEU A O 1
ATOM 883 N N . GLN A 1 109 ? -1.196 -6.514 24.961 1.00 93.12 109 GLN A N 1
ATOM 884 C CA . GLN A 1 109 ? -0.469 -6.428 26.224 1.00 93.12 109 GLN A CA 1
ATOM 885 C C . GLN A 1 109 ? -0.857 -5.177 27.031 1.00 93.12 109 GLN A C 1
ATOM 887 O O . GLN A 1 109 ? -1.024 -5.272 28.247 1.00 93.12 109 GLN A O 1
ATOM 892 N N . GLN A 1 110 ? -1.064 -4.026 26.375 1.00 91.62 110 GLN A N 1
ATOM 893 C CA . GLN A 1 110 ? -1.534 -2.816 27.066 1.00 91.62 110 GLN A CA 1
ATOM 894 C C . GLN A 1 110 ? -2.943 -2.983 27.648 1.00 91.62 110 GLN A C 1
ATOM 896 O O . GLN A 1 110 ? -3.246 -2.380 28.670 1.00 91.62 110 GLN A O 1
ATOM 901 N N . PHE A 1 111 ? -3.799 -3.811 27.042 1.00 86.81 111 PHE A N 1
ATOM 902 C CA . PHE A 1 111 ? -5.112 -4.129 27.607 1.00 86.81 111 PHE A CA 1
ATOM 903 C C . PHE A 1 111 ? -5.054 -5.122 28.766 1.00 86.81 111 PHE A C 1
ATOM 905 O O . PHE A 1 111 ? -5.865 -5.020 29.682 1.00 86.81 111 PHE A O 1
ATOM 912 N N . ASP A 1 112 ? -4.157 -6.105 28.699 1.00 85.56 112 ASP A N 1
ATOM 913 C CA . ASP A 1 112 ? -4.103 -7.190 29.682 1.00 85.56 112 ASP A CA 1
ATOM 914 C C . ASP A 1 112 ? -3.356 -6.777 30.959 1.00 85.56 112 ASP A C 1
ATOM 916 O O . ASP A 1 112 ? -3.684 -7.253 32.045 1.00 85.56 112 ASP A O 1
ATOM 920 N N . PHE A 1 113 ? -2.381 -5.868 30.841 1.00 83.75 113 PHE A N 1
ATOM 921 C CA . PHE A 1 113 ? -1.512 -5.464 31.954 1.00 83.75 113 PHE A CA 1
ATOM 922 C C . PHE A 1 113 ? -1.454 -3.950 32.197 1.00 83.75 113 PHE A C 1
ATOM 924 O O . PHE A 1 113 ? -0.906 -3.523 33.213 1.00 83.75 113 PHE A O 1
ATOM 931 N N . GLY A 1 114 ? -1.970 -3.134 31.277 1.00 78.75 114 GLY A N 1
ATOM 932 C CA . GLY A 1 114 ? -1.914 -1.675 31.357 1.00 78.75 114 GLY A CA 1
ATOM 933 C C . GLY A 1 114 ? -3.223 -1.031 31.814 1.00 78.75 114 GLY A C 1
ATOM 934 O O . GLY A 1 114 ? -4.253 -1.682 31.989 1.00 78.75 114 GLY A O 1
ATOM 935 N N . SER A 1 115 ? -3.180 0.290 31.997 1.00 81.06 115 SER A N 1
ATOM 936 C CA . SER A 1 115 ? -4.376 1.124 32.126 1.00 81.06 115 SER A CA 1
ATOM 937 C C . SER A 1 115 ? -4.750 1.740 30.777 1.00 81.06 115 SER A C 1
ATOM 939 O O . SER A 1 115 ? -3.979 1.712 29.813 1.00 81.06 115 SER A O 1
ATOM 941 N N . MET A 1 116 ? -5.935 2.346 30.706 1.00 80.69 116 MET A N 1
ATOM 942 C CA . MET A 1 116 ? -6.373 3.051 29.502 1.00 80.69 116 MET A CA 1
ATOM 943 C C . MET A 1 116 ? -5.430 4.210 29.141 1.00 80.69 116 MET A C 1
ATOM 945 O O . MET A 1 116 ? -5.183 4.464 27.965 1.00 80.69 116 MET A O 1
ATOM 949 N N . GLU A 1 117 ? -4.873 4.892 30.141 1.00 79.75 117 GLU A N 1
ATOM 950 C CA . GLU A 1 117 ? -3.870 5.943 29.965 1.00 79.75 117 GLU A CA 1
ATOM 951 C C . GLU A 1 117 ? -2.596 5.391 29.312 1.00 79.75 117 GLU A C 1
ATOM 953 O O . GLU A 1 117 ? -2.111 5.970 28.343 1.00 79.75 117 GLU A O 1
ATOM 958 N N . ILE A 1 118 ? -2.115 4.227 29.764 1.00 85.31 118 ILE A N 1
ATOM 959 C CA . ILE A 1 118 ? -0.929 3.575 29.188 1.00 85.31 118 ILE A CA 1
ATOM 960 C C . ILE A 1 118 ? -1.179 3.186 27.725 1.00 85.31 118 ILE A C 1
ATOM 962 O O . ILE A 1 118 ? -0.322 3.421 26.873 1.00 85.31 118 ILE A O 1
ATOM 966 N N . LEU A 1 119 ? -2.362 2.650 27.399 1.00 86.12 119 LEU A N 1
ATOM 967 C CA . LEU A 1 119 ? -2.732 2.358 26.011 1.00 86.12 119 LEU A CA 1
ATOM 968 C C . LEU A 1 119 ? -2.726 3.624 25.144 1.00 86.12 119 LEU A C 1
ATOM 970 O O . LEU A 1 119 ? -2.220 3.607 24.023 1.00 86.12 119 LEU A O 1
ATOM 974 N N . VAL A 1 120 ? -3.298 4.721 25.641 1.00 83.19 120 VAL A N 1
ATOM 975 C CA . VAL A 1 120 ? -3.323 6.001 24.921 1.00 83.19 120 VAL A CA 1
ATOM 976 C C . VAL A 1 120 ? -1.911 6.508 24.663 1.00 83.19 120 VAL A C 1
ATOM 978 O O . VAL A 1 120 ? -1.618 6.939 23.548 1.00 83.19 120 VAL A O 1
ATOM 981 N N . ASP A 1 121 ? -1.038 6.450 25.664 1.00 82.69 121 ASP A N 1
ATOM 982 C CA . ASP A 1 121 ? 0.339 6.914 25.533 1.00 82.69 121 ASP A CA 1
ATOM 983 C C . ASP A 1 121 ? 1.146 6.028 24.580 1.00 82.69 121 ASP A C 1
ATOM 985 O O . ASP A 1 121 ? 1.848 6.554 23.715 1.00 82.69 121 ASP A O 1
ATOM 989 N N . PHE A 1 122 ? 0.952 4.708 24.628 1.00 89.81 122 PHE A N 1
ATOM 990 C CA . PHE A 1 122 ? 1.485 3.785 23.626 1.00 89.81 122 PHE A CA 1
ATOM 991 C C . PHE A 1 122 ? 1.052 4.180 22.203 1.00 89.81 122 PHE A C 1
ATOM 993 O O . PHE A 1 122 ? 1.896 4.360 21.325 1.00 89.81 122 PHE A O 1
ATOM 1000 N N . LEU A 1 123 ? -0.248 4.403 21.976 1.00 88.38 123 LEU A N 1
ATOM 1001 C CA . LEU A 1 123 ? -0.768 4.786 20.658 1.00 88.38 123 LEU A CA 1
ATOM 1002 C C . LEU A 1 123 ? -0.234 6.146 20.180 1.00 88.38 123 LEU A C 1
ATOM 1004 O O . LEU A 1 123 ? -0.011 6.321 18.983 1.00 88.38 123 LEU A O 1
ATOM 1008 N N . LYS A 1 124 ? -0.010 7.110 21.084 1.00 84.06 124 LYS A N 1
ATOM 1009 C CA . LYS A 1 124 ? 0.616 8.401 20.747 1.00 84.06 124 LYS A CA 1
ATOM 1010 C C . LYS A 1 124 ? 2.068 8.237 20.314 1.00 84.06 124 LYS A C 1
ATOM 1012 O O . LYS A 1 124 ? 2.474 8.876 19.346 1.00 84.06 124 LYS A O 1
ATOM 1017 N N . ILE A 1 125 ? 2.835 7.416 21.034 1.00 86.88 125 ILE A N 1
ATOM 1018 C CA . ILE A 1 125 ? 4.244 7.146 20.724 1.00 86.88 125 ILE A CA 1
ATOM 1019 C C . ILE A 1 125 ? 4.350 6.502 19.342 1.00 86.88 125 ILE A C 1
ATOM 1021 O O . ILE A 1 125 ? 5.099 6.988 18.497 1.00 86.88 125 ILE A O 1
ATOM 1025 N N . GLU A 1 126 ? 3.544 5.474 19.082 1.00 90.81 126 GLU A N 1
ATOM 1026 C CA . GLU A 1 126 ? 3.491 4.793 17.784 1.00 90.81 126 GLU A CA 1
ATOM 1027 C C . GLU A 1 126 ? 3.066 5.755 16.662 1.00 90.81 126 GLU A C 1
ATOM 1029 O O . GLU A 1 126 ? 3.716 5.828 15.620 1.00 90.81 126 GLU A O 1
ATOM 1034 N N . LEU A 1 127 ? 2.034 6.580 16.886 1.00 87.19 127 LEU A N 1
ATOM 1035 C CA . LEU A 1 127 ? 1.605 7.596 15.920 1.00 87.19 127 LEU A CA 1
ATOM 1036 C C . LEU A 1 127 ? 2.733 8.584 15.582 1.00 87.19 127 LEU A C 1
ATOM 1038 O O . LEU A 1 127 ? 2.933 8.906 14.410 1.00 87.19 127 LEU A O 1
ATOM 1042 N N . ALA A 1 128 ? 3.457 9.074 16.592 1.00 82.62 128 ALA A N 1
ATOM 1043 C CA . ALA A 1 128 ? 4.567 10.005 16.407 1.00 82.62 128 ALA A CA 1
ATOM 1044 C C . ALA A 1 128 ? 5.735 9.355 15.653 1.00 82.62 128 ALA A C 1
ATOM 1046 O O . ALA A 1 128 ? 6.315 9.985 14.768 1.00 82.62 128 ALA A O 1
ATOM 1047 N N . TYR A 1 129 ? 6.041 8.093 15.959 1.00 89.12 129 TYR A N 1
ATOM 1048 C CA . TYR A 1 129 ? 7.069 7.315 15.274 1.00 89.12 129 TYR A CA 1
ATOM 1049 C C . TYR A 1 129 ? 6.766 7.163 13.774 1.00 89.12 129 TYR A C 1
ATOM 1051 O O . TYR A 1 129 ? 7.572 7.591 12.945 1.00 89.12 129 TYR A O 1
ATOM 1059 N N . TYR A 1 130 ? 5.578 6.661 13.412 1.00 90.31 130 TYR A N 1
ATOM 1060 C CA . TYR A 1 130 ? 5.191 6.490 12.002 1.00 90.31 130 TYR A CA 1
ATOM 1061 C C . TYR A 1 130 ? 5.078 7.823 11.257 1.00 90.31 130 TYR A C 1
ATOM 1063 O O . TYR A 1 130 ? 5.416 7.917 10.078 1.00 90.31 130 TYR A O 1
ATOM 1071 N N . HIS A 1 131 ? 4.636 8.882 11.939 1.00 86.81 131 HIS A N 1
ATOM 1072 C CA . HIS A 1 131 ? 4.613 10.216 11.349 1.00 86.81 131 HIS A CA 1
ATOM 1073 C C . HIS A 1 131 ? 6.025 10.723 11.037 1.00 86.81 131 HIS A C 1
ATOM 1075 O O . HIS A 1 131 ? 6.245 11.305 9.978 1.00 86.81 131 HIS A O 1
ATOM 1081 N N . ASN A 1 132 ? 6.986 10.507 11.939 1.00 86.31 132 ASN A N 1
ATOM 1082 C CA . ASN A 1 132 ? 8.367 10.931 11.733 1.00 86.31 132 ASN A CA 1
ATOM 1083 C C . ASN A 1 132 ? 8.987 10.248 10.503 1.00 86.31 132 ASN A C 1
ATOM 1085 O O . ASN A 1 132 ? 9.567 10.933 9.659 1.00 86.31 132 ASN A O 1
ATOM 1089 N N . LEU A 1 133 ? 8.775 8.937 10.341 1.00 87.19 133 LEU A N 1
ATOM 1090 C CA . LEU A 1 133 ? 9.247 8.181 9.172 1.00 87.19 133 LEU A CA 1
ATOM 1091 C C . LEU A 1 133 ? 8.729 8.748 7.842 1.00 87.19 133 LEU A C 1
ATOM 1093 O O . LEU A 1 133 ? 9.460 8.770 6.856 1.00 87.19 133 LEU A O 1
ATOM 1097 N N . LEU A 1 134 ? 7.496 9.261 7.821 1.00 88.75 134 LEU A N 1
ATOM 1098 C CA . LEU A 1 134 ? 6.865 9.823 6.622 1.00 88.75 134 LEU A CA 1
ATOM 1099 C C . LEU A 1 134 ? 7.082 11.335 6.446 1.00 88.75 134 LEU A C 1
ATOM 1101 O O . LEU A 1 134 ? 6.617 11.910 5.465 1.00 88.75 134 LEU A O 1
ATOM 1105 N N . SER A 1 135 ? 7.760 11.995 7.387 1.00 85.50 135 SER A N 1
ATOM 1106 C CA . SER A 1 135 ? 7.907 13.457 7.386 1.00 85.50 135 SER A CA 1
ATOM 1107 C C . SER A 1 135 ? 9.052 13.970 6.509 1.00 85.50 135 SER A C 1
ATOM 1109 O O . SER A 1 135 ? 9.047 15.138 6.110 1.00 85.50 135 SER A O 1
ATOM 1111 N N . ASN A 1 136 ? 10.021 13.109 6.188 1.00 85.19 136 ASN A N 1
ATOM 1112 C CA . ASN A 1 136 ? 11.127 13.452 5.300 1.00 85.19 136 ASN A CA 1
ATOM 1113 C C . ASN A 1 136 ? 10.678 13.521 3.827 1.00 85.19 136 ASN A C 1
ATOM 1115 O O . ASN A 1 136 ? 9.561 13.143 3.481 1.00 85.19 136 ASN A O 1
ATOM 1119 N N . HIS A 1 137 ? 11.543 14.039 2.951 1.00 86.44 137 HIS A N 1
ATOM 1120 C CA . HIS A 1 137 ? 11.219 14.258 1.536 1.00 86.44 137 HIS A CA 1
ATOM 1121 C C . HIS A 1 137 ? 10.662 13.003 0.843 1.00 86.44 137 HIS A C 1
ATOM 1123 O O . HIS A 1 137 ? 9.595 13.050 0.234 1.00 86.44 137 HIS A O 1
ATOM 1129 N N . GLU A 1 138 ? 11.358 11.880 0.982 1.00 87.81 138 GLU A N 1
ATOM 1130 C CA . GLU A 1 138 ? 11.027 10.599 0.355 1.00 87.81 138 GLU A CA 1
ATOM 1131 C C . GLU A 1 138 ? 9.734 9.998 0.925 1.00 87.81 138 GLU A C 1
ATOM 1133 O O . GLU A 1 138 ? 8.842 9.591 0.179 1.00 87.81 138 GLU A O 1
ATOM 1138 N N . GLY A 1 139 ? 9.570 10.048 2.248 1.00 87.75 139 GLY A N 1
ATOM 1139 C CA . GLY A 1 139 ? 8.356 9.628 2.939 1.00 87.75 139 GLY A CA 1
ATOM 1140 C C . GLY A 1 139 ? 7.145 10.457 2.517 1.00 87.75 139 GLY A C 1
ATOM 1141 O O . GLY A 1 139 ? 6.075 9.904 2.267 1.00 87.75 139 GLY A O 1
ATOM 1142 N N . ARG A 1 140 ? 7.312 11.771 2.326 1.00 86.88 140 ARG A N 1
ATOM 1143 C CA . ARG A 1 140 ? 6.250 12.640 1.804 1.00 86.88 140 ARG A CA 1
ATOM 1144 C C . ARG A 1 140 ? 5.931 12.353 0.343 1.00 86.88 140 ARG A C 1
ATOM 1146 O O . ARG A 1 140 ? 4.756 12.340 -0.005 1.00 86.88 140 ARG A O 1
ATOM 1153 N N . LEU A 1 141 ? 6.926 12.081 -0.506 1.00 86.25 141 LEU A N 1
ATOM 1154 C CA . LEU A 1 141 ? 6.674 11.629 -1.880 1.00 86.25 141 LEU A CA 1
ATOM 1155 C C . LEU A 1 141 ? 5.860 10.329 -1.901 1.00 86.25 141 LEU A C 1
ATOM 1157 O O . LEU A 1 141 ? 4.986 10.171 -2.754 1.00 86.25 141 LEU A O 1
ATOM 1161 N N . TYR A 1 142 ? 6.105 9.419 -0.958 1.00 88.31 142 TYR A N 1
ATOM 1162 C CA . TYR A 1 142 ? 5.352 8.174 -0.821 1.00 88.31 142 TYR A CA 1
ATOM 1163 C C . TYR A 1 142 ? 3.913 8.400 -0.336 1.00 88.31 142 TYR A C 1
ATOM 1165 O O . TYR A 1 142 ? 2.949 7.897 -0.916 1.00 88.31 142 TYR A O 1
ATOM 1173 N N . TYR A 1 143 ? 3.748 9.188 0.719 1.00 85.06 143 TYR A N 1
ATOM 1174 C CA . TYR A 1 143 ? 2.503 9.275 1.476 1.00 85.06 143 TYR A CA 1
ATOM 1175 C C . TYR A 1 143 ? 1.585 10.435 1.062 1.00 85.06 143 TYR A C 1
ATOM 1177 O O . TYR A 1 143 ? 0.372 10.258 0.939 1.00 85.06 143 TYR A O 1
ATOM 1185 N N . ASP A 1 144 ? 2.142 11.626 0.846 1.00 84.06 144 ASP A N 1
ATOM 1186 C CA . ASP A 1 144 ? 1.392 12.866 0.649 1.00 84.06 144 ASP A CA 1
ATOM 1187 C C . ASP A 1 144 ? 1.149 13.087 -0.848 1.00 84.06 144 ASP A C 1
ATOM 1189 O O . ASP A 1 144 ? 2.036 13.480 -1.607 1.00 84.06 144 ASP A O 1
ATOM 1193 N N . SER A 1 145 ? -0.078 12.807 -1.294 1.00 83.31 145 SER A N 1
ATOM 1194 C CA . SER A 1 145 ? -0.425 12.907 -2.713 1.00 83.31 145 SER A CA 1
ATOM 1195 C C . SER A 1 145 ? -0.356 14.335 -3.258 1.00 83.31 145 SER A C 1
ATOM 1197 O O . SER A 1 145 ? -0.107 14.510 -4.451 1.00 83.31 145 SER A O 1
ATOM 1199 N N . GLU A 1 146 ? -0.587 15.346 -2.415 1.00 83.31 146 GLU A N 1
ATOM 1200 C CA . GLU A 1 146 ? -0.523 16.751 -2.822 1.00 83.31 146 GLU A CA 1
ATOM 1201 C C . GLU A 1 146 ? 0.932 17.178 -2.965 1.00 83.31 146 GLU A C 1
ATOM 1203 O O . GLU A 1 146 ? 1.316 17.716 -4.007 1.00 83.31 146 GLU A O 1
ATOM 1208 N N . TYR A 1 147 ? 1.761 16.839 -1.974 1.00 80.88 147 TYR A N 1
ATOM 1209 C CA . TYR A 1 147 ? 3.200 17.051 -2.046 1.00 80.88 147 TYR A CA 1
ATOM 1210 C C . TYR A 1 147 ? 3.797 16.353 -3.264 1.00 80.88 147 TYR A C 1
ATOM 1212 O O . TYR A 1 147 ? 4.419 17.014 -4.092 1.00 80.88 147 TYR A O 1
ATOM 1220 N N . ARG A 1 148 ? 3.509 15.059 -3.453 1.00 86.56 148 ARG A N 1
ATOM 1221 C CA . ARG A 1 148 ? 3.957 14.284 -4.616 1.00 86.56 148 ARG A CA 1
ATOM 1222 C C . ARG A 1 148 ? 3.608 14.979 -5.933 1.00 86.56 148 ARG A C 1
ATOM 1224 O O . ARG A 1 148 ? 4.500 15.189 -6.748 1.00 86.56 148 ARG A O 1
ATOM 1231 N N . LYS A 1 149 ? 2.353 15.409 -6.119 1.00 80.88 149 LYS A N 1
ATOM 1232 C CA . LYS A 1 149 ? 1.916 16.122 -7.336 1.00 80.88 149 LYS A CA 1
ATOM 1233 C C . LYS A 1 149 ? 2.617 17.467 -7.522 1.00 80.88 149 LYS A C 1
ATOM 1235 O O . LYS A 1 149 ? 2.939 17.816 -8.655 1.00 80.88 149 LYS A O 1
ATOM 1240 N N . SER A 1 150 ? 2.833 18.215 -6.438 1.00 79.25 150 SER A N 1
ATOM 1241 C CA . SER A 1 150 ? 3.510 19.517 -6.480 1.00 79.25 150 SER A CA 1
ATOM 1242 C C . SER A 1 150 ? 5.002 19.402 -6.803 1.00 79.25 150 SER A C 1
ATOM 1244 O O . SER A 1 150 ? 5.540 20.246 -7.512 1.00 79.25 150 SER A O 1
ATOM 1246 N N . THR A 1 151 ? 5.661 18.348 -6.315 1.00 81.25 151 THR A N 1
ATOM 1247 C CA . THR A 1 151 ? 7.093 18.116 -6.512 1.00 81.25 151 THR A CA 1
ATOM 1248 C C . THR A 1 151 ? 7.370 17.454 -7.856 1.00 81.25 151 THR A C 1
ATOM 1250 O O . THR A 1 151 ? 8.320 17.824 -8.540 1.00 81.25 151 THR A O 1
ATOM 1253 N N . ASN A 1 152 ? 6.545 16.484 -8.254 1.00 78.88 152 ASN A N 1
ATOM 1254 C CA . ASN A 1 152 ? 6.678 15.788 -9.523 1.00 78.88 152 ASN A CA 1
ATOM 1255 C C . ASN A 1 152 ? 5.315 15.269 -10.008 1.00 78.88 152 ASN A C 1
ATOM 1257 O O . ASN A 1 152 ? 4.836 14.211 -9.600 1.00 78.88 152 ASN A O 1
ATOM 1261 N N . SER A 1 153 ? 4.713 16.001 -10.949 1.00 76.88 153 SER A N 1
ATOM 1262 C CA . SER A 1 153 ? 3.415 15.650 -11.547 1.00 76.88 153 SER A CA 1
ATOM 1263 C C . SER A 1 153 ? 3.391 14.303 -12.289 1.00 76.88 153 SER A C 1
ATOM 1265 O O . SER A 1 153 ? 2.309 13.775 -12.552 1.00 76.88 153 SER A O 1
ATOM 1267 N N . GLY A 1 154 ? 4.561 13.736 -12.609 1.00 77.06 154 GLY A N 1
ATOM 1268 C CA . GLY A 1 154 ? 4.694 12.410 -13.209 1.00 77.06 154 GLY A CA 1
ATOM 1269 C C . GLY A 1 154 ? 4.465 11.259 -12.226 1.00 77.06 154 GLY A C 1
ATOM 1270 O O . GLY A 1 154 ? 4.144 10.160 -12.666 1.00 77.06 154 GLY A O 1
ATOM 1271 N N . LEU A 1 155 ? 4.573 11.503 -10.915 1.00 81.94 155 LEU A N 1
ATOM 1272 C CA . LEU A 1 155 ? 4.379 10.489 -9.877 1.00 81.94 155 LEU A CA 1
ATOM 1273 C C . LEU A 1 155 ? 2.894 10.408 -9.501 1.00 81.94 155 LEU A C 1
ATOM 1275 O O . LEU A 1 155 ? 2.385 11.186 -8.688 1.00 81.94 155 LEU A O 1
ATOM 1279 N N . LYS A 1 156 ? 2.167 9.472 -10.112 1.00 78.94 156 LYS A N 1
ATOM 1280 C CA . LYS A 1 156 ? 0.715 9.331 -9.930 1.00 78.94 156 LYS A CA 1
ATOM 1281 C C . LYS A 1 156 ? 0.388 8.485 -8.704 1.00 78.94 156 LYS A C 1
ATOM 1283 O O . LYS A 1 156 ? -0.536 8.818 -7.959 1.00 78.94 156 LYS A O 1
ATOM 1288 N N . HIS A 1 157 ? 1.161 7.428 -8.480 1.00 85.00 157 HIS A N 1
ATOM 1289 C CA . HIS A 1 157 ? 0.989 6.460 -7.408 1.00 85.00 157 HIS A CA 1
ATOM 1290 C C . HIS A 1 157 ? 2.148 6.504 -6.400 1.00 85.00 157 HIS A C 1
ATOM 1292 O O . HIS A 1 157 ? 3.240 6.985 -6.696 1.00 85.00 157 HIS A O 1
ATOM 1298 N N . ARG A 1 158 ? 1.934 5.973 -5.187 1.00 84.50 158 ARG A N 1
ATOM 1299 C CA . ARG A 1 158 ? 3.002 5.877 -4.172 1.00 84.50 158 ARG A CA 1
ATOM 1300 C C . ARG A 1 158 ? 4.145 4.950 -4.596 1.00 84.50 158 ARG A C 1
ATOM 1302 O O . ARG A 1 158 ? 5.286 5.166 -4.208 1.00 84.50 158 ARG A O 1
ATOM 1309 N N . PHE A 1 159 ? 3.859 3.969 -5.449 1.00 87.06 159 PHE A N 1
ATOM 1310 C CA . PHE A 1 159 ? 4.884 3.083 -6.009 1.00 87.06 159 PHE A CA 1
ATOM 1311 C C . PHE A 1 159 ? 5.729 3.764 -7.089 1.00 87.06 159 PHE A C 1
ATOM 1313 O O . PHE A 1 159 ? 6.910 3.453 -7.197 1.00 87.06 159 PHE A O 1
ATOM 1320 N N . ASP A 1 160 ? 5.191 4.770 -7.790 1.00 84.06 160 ASP A N 1
ATOM 1321 C CA . ASP A 1 160 ? 6.005 5.615 -8.674 1.00 84.06 160 ASP A CA 1
ATOM 1322 C C . ASP A 1 160 ? 7.045 6.386 -7.858 1.00 84.06 160 ASP A C 1
ATOM 1324 O O . ASP A 1 160 ? 8.167 6.581 -8.311 1.00 84.06 160 ASP A O 1
ATOM 1328 N N . ALA A 1 161 ? 6.691 6.801 -6.634 1.00 85.75 161 ALA A N 1
ATOM 1329 C CA . ALA A 1 161 ? 7.641 7.433 -5.727 1.00 85.75 161 ALA A CA 1
ATOM 1330 C C . ALA A 1 161 ? 8.740 6.456 -5.290 1.00 85.75 161 ALA A C 1
ATOM 1332 O O . ALA A 1 161 ? 9.903 6.834 -5.330 1.00 85.75 161 ALA A O 1
ATOM 1333 N N . ILE A 1 162 ? 8.407 5.203 -4.947 1.00 85.62 162 ILE A N 1
ATOM 1334 C CA . ILE A 1 162 ? 9.420 4.168 -4.658 1.00 85.62 162 ILE A CA 1
ATOM 1335 C C . ILE A 1 162 ? 10.345 3.978 -5.853 1.00 85.62 162 ILE A C 1
ATOM 1337 O O . ILE A 1 162 ? 11.562 4.003 -5.682 1.00 85.62 162 ILE A O 1
ATOM 1341 N N . TRP A 1 163 ? 9.787 3.843 -7.056 1.00 87.25 163 TRP A N 1
ATOM 1342 C CA . TRP A 1 163 ? 10.589 3.726 -8.265 1.00 87.25 163 TRP A CA 1
ATOM 1343 C C . TRP A 1 163 ? 11.523 4.924 -8.433 1.00 87.25 163 TRP A C 1
ATOM 1345 O O . TRP A 1 163 ? 12.723 4.750 -8.588 1.00 87.25 163 TRP A O 1
ATOM 1355 N N . PHE A 1 164 ? 10.988 6.140 -8.334 1.00 86.19 164 PHE A N 1
ATOM 1356 C CA . PHE A 1 164 ? 11.740 7.382 -8.490 1.00 86.19 164 PHE A CA 1
ATOM 1357 C C . PHE A 1 164 ? 12.861 7.549 -7.453 1.00 86.19 164 PHE A C 1
ATOM 1359 O O . PHE A 1 164 ? 13.956 7.975 -7.810 1.00 86.19 164 PHE A O 1
ATOM 1366 N N . ILE A 1 165 ? 12.609 7.190 -6.189 1.00 83.00 165 ILE A N 1
ATOM 1367 C CA . ILE A 1 165 ? 13.608 7.217 -5.107 1.00 83.00 165 ILE A CA 1
ATOM 1368 C C . ILE A 1 165 ? 14.759 6.253 -5.425 1.00 83.00 165 ILE A C 1
ATOM 1370 O O . ILE A 1 165 ? 15.926 6.592 -5.246 1.00 83.00 165 ILE A O 1
ATOM 1374 N N . ASN A 1 166 ? 14.437 5.061 -5.931 1.00 77.81 166 ASN A N 1
ATOM 1375 C CA . ASN A 1 166 ? 15.419 4.009 -6.188 1.00 77.81 166 ASN A CA 1
ATOM 1376 C C . ASN A 1 166 ? 16.106 4.132 -7.560 1.00 77.81 166 ASN A C 1
ATOM 1378 O O . ASN A 1 166 ? 17.232 3.675 -7.717 1.00 77.81 166 ASN A O 1
ATOM 1382 N N . GLU A 1 167 ? 15.495 4.808 -8.534 1.00 77.06 167 GLU A N 1
ATOM 1383 C CA . GLU A 1 167 ? 16.091 5.073 -9.852 1.00 77.06 167 GLU A CA 1
ATOM 1384 C C . GLU A 1 167 ? 17.363 5.932 -9.753 1.00 77.06 167 GLU A C 1
ATOM 1386 O O . GLU A 1 167 ? 18.267 5.793 -10.572 1.00 77.06 167 GLU A O 1
ATOM 1391 N N . GLN A 1 168 ? 17.479 6.767 -8.714 1.00 65.31 168 GLN A N 1
ATOM 1392 C CA . GLN A 1 168 ? 18.696 7.541 -8.428 1.00 65.31 168 GLN A CA 1
ATOM 1393 C C . GLN A 1 168 ? 19.877 6.663 -7.970 1.00 65.31 168 GLN A C 1
ATOM 1395 O O . GLN A 1 168 ? 21.013 7.130 -7.940 1.00 65.31 168 GLN A O 1
ATOM 1400 N N . ASN A 1 169 ? 19.617 5.396 -7.631 1.00 57.84 169 ASN A N 1
ATOM 1401 C CA . ASN A 1 169 ? 20.591 4.405 -7.178 1.00 57.84 169 ASN A CA 1
ATOM 1402 C C . ASN A 1 169 ? 20.870 3.345 -8.265 1.00 57.84 169 ASN A C 1
ATOM 1404 O O . ASN A 1 169 ? 21.072 2.173 -7.945 1.00 57.84 169 ASN A O 1
ATOM 1408 N N . ASP A 1 170 ? 20.845 3.724 -9.552 1.00 57.84 170 ASP A N 1
ATOM 1409 C CA . ASP A 1 170 ? 21.121 2.807 -10.670 1.00 57.84 170 ASP A CA 1
ATOM 1410 C C . ASP A 1 170 ? 22.465 2.074 -10.437 1.00 57.84 170 ASP A C 1
ATOM 1412 O O . ASP A 1 170 ? 23.487 2.682 -10.094 1.00 57.84 170 ASP A O 1
ATOM 1416 N N . LEU A 1 171 ? 22.464 0.745 -10.604 1.00 53.59 171 LEU A N 1
ATOM 1417 C CA . LEU A 1 171 ? 23.587 -0.154 -10.281 1.00 53.59 171 LEU A CA 1
ATOM 1418 C C . LEU A 1 171 ? 24.889 0.236 -10.982 1.00 53.59 171 LEU A C 1
ATOM 1420 O O . LEU A 1 171 ? 25.984 -0.064 -10.501 1.00 53.59 171 LEU A O 1
ATOM 1424 N N . TRP A 1 172 ? 24.773 0.945 -12.104 1.00 53.38 172 TRP A N 1
ATOM 1425 C CA . TRP A 1 172 ? 25.914 1.442 -12.851 1.00 53.38 172 TRP A CA 1
ATOM 1426 C C . TRP A 1 172 ? 26.796 2.412 -12.045 1.00 53.38 172 TRP A C 1
ATOM 1428 O O . TRP A 1 172 ? 28.021 2.345 -12.158 1.00 53.38 172 TRP A O 1
ATOM 1438 N N . ASP A 1 173 ? 26.205 3.274 -11.214 1.00 50.75 173 ASP A N 1
ATOM 1439 C CA . ASP A 1 173 ? 26.958 4.273 -10.444 1.00 50.75 173 ASP A CA 1
ATOM 1440 C C . ASP A 1 173 ? 27.392 3.749 -9.058 1.00 50.75 173 ASP A C 1
ATOM 1442 O O . ASP A 1 173 ? 28.351 4.254 -8.472 1.00 50.75 173 ASP A O 1
ATOM 1446 N N . LEU A 1 174 ? 26.766 2.676 -8.557 1.00 46.34 174 LEU A N 1
ATOM 1447 C CA . LEU A 1 174 ? 27.054 2.079 -7.241 1.00 46.34 174 LEU A CA 1
ATOM 1448 C C . LEU A 1 174 ? 28.090 0.944 -7.250 1.00 46.34 174 LEU A C 1
ATOM 1450 O O . LEU A 1 174 ? 28.600 0.577 -6.187 1.00 46.34 174 LEU A O 1
ATOM 1454 N N . ASN A 1 175 ? 28.482 0.445 -8.426 1.00 46.66 175 ASN A N 1
ATOM 1455 C CA . ASN A 1 175 ? 29.460 -0.640 -8.581 1.00 46.66 175 ASN A CA 1
ATOM 1456 C C . ASN A 1 175 ? 30.911 -0.295 -8.179 1.00 46.66 175 ASN A C 1
ATOM 1458 O O . ASN A 1 175 ? 31.801 -1.122 -8.373 1.00 46.66 175 ASN A O 1
ATOM 1462 N N . LYS A 1 176 ? 31.192 0.886 -7.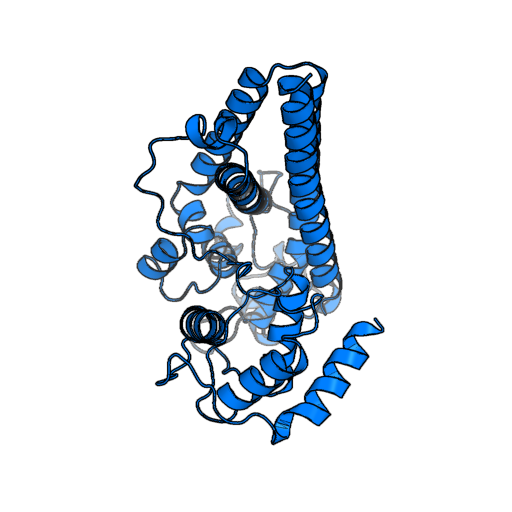604 1.00 44.34 176 LYS A N 1
ATOM 1463 C CA . LYS A 1 176 ? 32.556 1.242 -7.171 1.00 44.34 176 LYS A CA 1
ATOM 1464 C C . LYS A 1 176 ? 32.808 1.327 -5.666 1.00 44.34 176 LYS A C 1
ATOM 1466 O O . LYS A 1 176 ? 33.941 1.052 -5.289 1.00 44.34 176 LYS A O 1
ATOM 1471 N N . GLU A 1 177 ? 31.842 1.648 -4.796 1.00 41.56 177 GLU A N 1
ATOM 1472 C CA . GLU A 1 177 ? 32.214 1.980 -3.396 1.00 41.56 177 GLU A CA 1
ATOM 1473 C C . GLU A 1 177 ? 31.282 1.516 -2.259 1.00 41.56 177 GLU A C 1
ATOM 1475 O O . GLU A 1 177 ? 31.711 1.549 -1.108 1.00 41.56 177 GLU A O 1
ATOM 1480 N N . ARG A 1 178 ? 30.050 1.037 -2.498 1.00 42.22 178 ARG A N 1
ATOM 1481 C CA . ARG A 1 178 ? 29.080 0.779 -1.395 1.00 42.22 178 ARG A CA 1
ATOM 1482 C C . ARG A 1 178 ? 28.523 -0.634 -1.283 1.00 42.22 178 ARG A C 1
ATOM 1484 O O . ARG A 1 178 ? 27.543 -0.891 -0.595 1.00 42.22 178 ARG A O 1
ATOM 1491 N N . LEU A 1 179 ? 29.226 -1.581 -1.876 1.00 44.59 179 LEU A N 1
ATOM 1492 C CA . LEU A 1 179 ? 28.883 -2.997 -1.873 1.00 44.59 179 LEU A CA 1
ATOM 1493 C C . LEU A 1 179 ? 29.021 -3.689 -0.487 1.00 44.59 179 LEU A C 1
ATOM 1495 O O . LEU A 1 179 ? 28.851 -4.900 -0.397 1.00 44.59 179 LEU A O 1
ATOM 1499 N N . SER A 1 180 ? 29.294 -2.975 0.610 1.00 43.00 180 SER A N 1
ATOM 1500 C CA . SER A 1 180 ? 29.442 -3.558 1.955 1.00 43.00 180 SER A CA 1
ATOM 1501 C C . SER A 1 180 ? 28.178 -3.546 2.826 1.00 43.00 180 SER A C 1
ATOM 1503 O O . SER A 1 180 ? 28.196 -4.184 3.882 1.00 43.00 180 SER A O 1
ATOM 1505 N N . ASP A 1 181 ? 27.087 -2.883 2.419 1.00 44.22 181 ASP A N 1
ATOM 1506 C CA . ASP A 1 181 ? 25.882 -2.788 3.255 1.00 44.22 181 ASP A CA 1
ATOM 1507 C C . ASP A 1 181 ? 24.915 -3.965 3.021 1.00 44.22 181 ASP A C 1
ATOM 1509 O O . ASP A 1 181 ? 24.269 -4.100 1.977 1.00 44.22 181 ASP A O 1
ATOM 1513 N N . ARG A 1 182 ? 24.839 -4.842 4.030 1.00 42.62 182 ARG A N 1
ATOM 1514 C CA . ARG A 1 182 ? 24.205 -6.179 4.014 1.00 42.62 182 ARG A CA 1
ATOM 1515 C C . ARG A 1 182 ? 22.675 -6.191 3.881 1.00 42.62 182 ARG A C 1
ATOM 1517 O O . ARG A 1 182 ? 22.095 -7.270 3.861 1.00 42.62 182 ARG A O 1
ATOM 1524 N N . ASN A 1 183 ? 22.032 -5.028 3.783 1.00 44.47 183 ASN A N 1
ATOM 1525 C CA . ASN A 1 183 ? 20.573 -4.908 3.670 1.00 44.47 183 ASN A CA 1
ATOM 1526 C C . ASN A 1 183 ? 20.088 -4.632 2.236 1.00 44.47 183 ASN A C 1
ATOM 1528 O O . ASN A 1 183 ? 18.887 -4.510 2.009 1.00 44.47 183 ASN A O 1
ATOM 1532 N N . SER A 1 184 ? 21.004 -4.537 1.268 1.00 45.44 184 SER A N 1
ATOM 1533 C CA . SER A 1 184 ? 20.664 -4.511 -0.156 1.00 45.44 184 SER A CA 1
ATOM 1534 C C . SER A 1 184 ? 20.628 -5.950 -0.679 1.00 45.44 184 SER A C 1
ATOM 1536 O O . SER A 1 184 ? 21.648 -6.637 -0.703 1.00 45.44 184 SER A O 1
ATOM 1538 N N . ALA A 1 185 ? 19.441 -6.448 -1.029 1.00 41.09 185 ALA A N 1
ATOM 1539 C CA . ALA A 1 185 ? 19.300 -7.775 -1.616 1.00 41.09 185 ALA A CA 1
ATOM 1540 C C . ALA A 1 185 ? 20.052 -7.805 -2.958 1.00 41.09 185 ALA A C 1
ATOM 1542 O O . ALA A 1 185 ? 19.674 -7.112 -3.899 1.00 41.09 185 ALA A O 1
ATOM 1543 N N . ARG A 1 186 ? 21.152 -8.565 -3.023 1.00 44.72 186 ARG A N 1
ATOM 1544 C CA . ARG A 1 186 ? 21.903 -8.803 -4.267 1.00 44.72 186 ARG A CA 1
ATOM 1545 C C . ARG A 1 186 ? 21.346 -9.948 -5.107 1.00 44.72 186 ARG A C 1
ATOM 1547 O O . ARG A 1 186 ? 21.666 -10.018 -6.284 1.00 44.72 186 ARG A O 1
ATOM 1554 N N . ASP A 1 187 ? 20.491 -10.778 -4.525 1.00 45.94 187 ASP A N 1
ATOM 1555 C CA . ASP A 1 187 ? 19.834 -11.890 -5.208 1.00 45.94 187 ASP A CA 1
ATOM 1556 C C . ASP A 1 187 ? 18.378 -11.515 -5.450 1.00 45.94 187 ASP A C 1
ATOM 1558 O O . ASP A 1 187 ? 17.463 -12.029 -4.810 1.00 45.94 187 ASP A O 1
ATOM 1562 N N . THR A 1 188 ? 18.165 -10.529 -6.315 1.00 54.75 188 THR A N 1
ATOM 1563 C CA . THR A 1 188 ? 16.829 -10.322 -6.866 1.00 54.75 188 THR A CA 1
ATOM 1564 C C . THR A 1 188 ? 16.850 -10.801 -8.299 1.00 54.75 188 THR A C 1
ATOM 1566 O O . THR A 1 188 ? 17.821 -10.574 -9.022 1.00 54.75 188 THR A O 1
ATOM 1569 N N . ASP A 1 189 ? 15.744 -11.389 -8.729 1.00 64.69 189 ASP A N 1
ATOM 1570 C CA . ASP A 1 189 ? 15.470 -11.711 -10.126 1.00 64.69 189 ASP A CA 1
ATOM 1571 C C . ASP A 1 189 ? 15.568 -10.484 -11.067 1.00 64.69 189 ASP A C 1
ATOM 1573 O O . ASP A 1 189 ? 15.390 -10.618 -12.272 1.00 64.69 189 ASP A O 1
ATOM 1577 N N . TYR A 1 190 ? 15.856 -9.279 -10.556 1.00 77.12 190 TYR A N 1
ATOM 1578 C CA . TYR A 1 190 ? 15.802 -8.003 -11.266 1.00 77.12 190 TYR A CA 1
ATOM 1579 C C . TYR A 1 190 ? 17.110 -7.207 -11.096 1.00 77.12 190 TYR A C 1
ATOM 1581 O O . TYR A 1 190 ? 17.171 -6.231 -10.345 1.00 77.12 190 TYR A O 1
ATOM 1589 N N . PRO A 1 191 ? 18.173 -7.549 -11.845 1.00 70.31 191 PRO A N 1
ATOM 1590 C CA . PRO A 1 191 ? 19.553 -7.114 -11.607 1.00 70.31 191 PRO A CA 1
ATOM 1591 C C . PRO A 1 191 ? 19.830 -5.676 -12.063 1.00 70.31 191 PRO A C 1
ATOM 1593 O O . PRO A 1 191 ? 20.985 -5.287 -12.198 1.00 70.31 191 PRO A O 1
ATOM 1596 N N . PHE A 1 192 ? 18.803 -4.898 -12.405 1.00 74.81 192 PHE A N 1
ATOM 1597 C CA . PHE A 1 192 ? 18.971 -3.570 -12.999 1.00 74.81 192 PHE A CA 1
ATOM 1598 C C . PHE A 1 192 ? 18.456 -2.438 -12.112 1.00 74.81 192 PHE A C 1
ATOM 1600 O O . PHE A 1 192 ? 18.652 -1.277 -12.453 1.00 74.81 192 PHE A O 1
ATOM 1607 N N . VAL A 1 193 ? 17.812 -2.749 -10.985 1.00 74.38 193 VAL A N 1
ATOM 1608 C CA . VAL A 1 193 ? 17.323 -1.748 -10.032 1.00 74.38 193 VAL A CA 1
ATOM 1609 C C . VAL A 1 193 ? 17.599 -2.237 -8.619 1.00 74.38 193 VAL A C 1
ATOM 1611 O O . VAL A 1 193 ? 17.202 -3.338 -8.254 1.00 74.38 193 VAL A O 1
ATOM 1614 N N . LEU A 1 194 ? 18.251 -1.404 -7.810 1.00 73.50 194 LEU A N 1
ATOM 1615 C CA . LEU A 1 194 ? 18.375 -1.645 -6.376 1.00 73.50 194 LEU A CA 1
ATOM 1616 C C . LEU A 1 194 ? 17.196 -1.008 -5.660 1.00 73.50 194 LEU A C 1
ATOM 1618 O O . LEU A 1 194 ? 17.057 0.211 -5.670 1.00 73.50 194 LEU A O 1
ATOM 1622 N N . ILE A 1 195 ? 16.374 -1.831 -5.013 1.00 78.00 195 ILE A N 1
ATOM 1623 C CA . ILE A 1 195 ? 15.296 -1.351 -4.151 1.00 78.00 195 ILE A CA 1
ATOM 1624 C C . ILE A 1 195 ? 15.732 -1.486 -2.696 1.00 78.00 195 ILE A C 1
ATOM 1626 O O . ILE A 1 195 ? 16.037 -2.583 -2.224 1.00 78.00 195 ILE A O 1
ATOM 1630 N N . ASN A 1 196 ? 15.726 -0.375 -1.959 1.00 83.31 196 ASN A N 1
ATOM 1631 C CA . ASN A 1 196 ? 15.865 -0.414 -0.507 1.00 83.31 196 ASN A CA 1
ATOM 1632 C C . ASN A 1 196 ? 14.583 -0.986 0.124 1.00 83.31 196 ASN A C 1
ATOM 1634 O O . ASN A 1 196 ? 13.646 -0.255 0.453 1.00 83.31 196 ASN A O 1
ATOM 1638 N N . LEU A 1 197 ? 14.540 -2.314 0.275 1.00 85.25 197 LEU A N 1
ATOM 1639 C CA . LEU A 1 197 ? 13.368 -3.021 0.794 1.00 85.25 197 LEU A CA 1
ATOM 1640 C C . LEU A 1 197 ? 13.007 -2.582 2.211 1.00 85.25 197 LEU A C 1
ATOM 1642 O O . LEU A 1 197 ? 11.828 -2.401 2.492 1.00 85.25 197 LEU A O 1
ATOM 1646 N N . GLN A 1 198 ? 13.991 -2.347 3.085 1.00 87.62 198 GLN A N 1
ATOM 1647 C CA . GLN A 1 198 ? 13.711 -1.915 4.456 1.00 87.62 198 GLN A CA 1
ATOM 1648 C C . GLN A 1 198 ? 13.017 -0.553 4.482 1.00 87.62 198 GLN A C 1
ATOM 1650 O O . GLN A 1 198 ? 12.015 -0.390 5.171 1.00 87.62 198 GLN A O 1
ATOM 1655 N N . GLN A 1 199 ? 13.493 0.403 3.683 1.00 88.69 199 GLN A N 1
ATOM 1656 C CA . GLN A 1 199 ? 12.847 1.709 3.573 1.00 88.69 199 GLN A CA 1
ATOM 1657 C C . GLN A 1 199 ? 11.400 1.584 3.078 1.00 88.69 199 GLN A C 1
ATOM 1659 O O . GLN A 1 199 ? 10.507 2.258 3.591 1.00 88.69 199 GLN A O 1
ATOM 1664 N N . TRP A 1 200 ? 11.146 0.704 2.107 1.00 91.06 200 TRP A N 1
ATOM 1665 C CA . TRP A 1 200 ? 9.787 0.472 1.627 1.00 91.06 200 TRP A CA 1
ATOM 1666 C C . TRP A 1 200 ? 8.908 -0.206 2.686 1.00 91.06 200 TRP A C 1
ATOM 1668 O O . TRP A 1 200 ? 7.776 0.230 2.898 1.00 91.06 200 TRP A O 1
ATOM 1678 N N . ILE A 1 201 ? 9.431 -1.198 3.413 1.00 93.88 201 ILE A N 1
ATOM 1679 C CA . ILE A 1 201 ? 8.746 -1.816 4.559 1.00 93.88 201 ILE A CA 1
ATOM 1680 C C . ILE A 1 201 ? 8.380 -0.746 5.587 1.00 93.88 201 ILE A C 1
ATOM 1682 O O . ILE A 1 201 ? 7.237 -0.716 6.046 1.00 93.88 201 ILE A O 1
ATOM 1686 N N . ASP A 1 202 ? 9.309 0.147 5.923 1.00 93.00 202 ASP A N 1
ATOM 1687 C CA . ASP A 1 202 ? 9.095 1.210 6.904 1.00 93.00 202 ASP A CA 1
ATOM 1688 C C . ASP A 1 202 ? 8.006 2.181 6.436 1.00 93.00 202 ASP A C 1
ATOM 1690 O O . ASP A 1 202 ? 7.107 2.526 7.209 1.00 93.00 202 ASP A O 1
ATOM 1694 N N . TYR A 1 203 ? 8.026 2.587 5.164 1.00 94.12 203 TYR A N 1
ATOM 1695 C CA . TYR A 1 203 ? 7.012 3.473 4.590 1.00 94.12 203 TYR A CA 1
ATOM 1696 C C . TYR A 1 203 ? 5.639 2.822 4.489 1.00 94.12 203 TYR A C 1
ATOM 1698 O O . TYR A 1 203 ? 4.648 3.450 4.864 1.00 94.12 203 TYR A O 1
ATOM 1706 N N . GLU A 1 204 ? 5.558 1.573 4.038 1.00 95.00 204 GLU A N 1
ATOM 1707 C CA . GLU A 1 204 ? 4.286 0.865 3.927 1.00 95.00 204 GLU A CA 1
ATOM 1708 C C . GLU A 1 204 ? 3.713 0.549 5.315 1.00 95.00 204 GLU A C 1
ATOM 1710 O O . GLU A 1 204 ? 2.537 0.813 5.565 1.00 95.00 204 GLU A O 1
ATOM 1715 N N . THR A 1 205 ? 4.544 0.106 6.264 1.00 96.12 205 THR A N 1
ATOM 1716 C CA . THR A 1 205 ? 4.138 -0.095 7.667 1.00 96.12 205 THR A CA 1
ATOM 1717 C C . THR A 1 205 ? 3.607 1.208 8.262 1.00 96.12 205 THR A C 1
ATOM 1719 O O . THR A 1 205 ? 2.503 1.237 8.817 1.00 96.12 205 THR A O 1
ATOM 1722 N N . SER A 1 206 ? 4.352 2.305 8.092 1.00 94.69 206 SER A N 1
ATOM 1723 C CA . SER A 1 206 ? 3.960 3.627 8.586 1.00 94.69 206 SER A CA 1
ATOM 1724 C C . SER A 1 206 ? 2.656 4.096 7.960 1.00 94.69 206 SER A C 1
ATOM 1726 O O . SER A 1 206 ? 1.767 4.549 8.676 1.00 94.69 206 SER A O 1
ATOM 1728 N N . PHE A 1 207 ? 2.501 3.951 6.642 1.00 93.00 207 PHE A N 1
ATOM 1729 C CA . PHE A 1 207 ? 1.286 4.316 5.918 1.00 93.00 207 PHE A CA 1
ATOM 1730 C C . PHE A 1 207 ? 0.059 3.588 6.489 1.00 93.00 207 PHE A C 1
ATOM 1732 O O . PHE A 1 207 ? -0.940 4.230 6.833 1.00 93.00 207 PHE A O 1
ATOM 1739 N N . ARG A 1 208 ? 0.149 2.263 6.666 1.00 93.38 208 ARG A N 1
ATOM 1740 C CA . ARG A 1 208 ? -0.965 1.423 7.135 1.00 93.38 208 ARG A CA 1
ATOM 1741 C C . ARG A 1 208 ? -1.316 1.683 8.600 1.00 93.38 208 ARG A C 1
ATOM 1743 O O . ARG A 1 208 ? -2.486 1.910 8.921 1.00 93.38 208 ARG A O 1
ATOM 1750 N N . LEU A 1 209 ? -0.326 1.697 9.494 1.00 93.94 209 LEU A N 1
ATOM 1751 C CA . LEU A 1 209 ? -0.565 1.876 10.930 1.00 93.94 209 LEU A CA 1
ATOM 1752 C C . LEU A 1 209 ? -0.973 3.307 11.279 1.00 93.94 209 LEU A C 1
ATOM 1754 O O . LEU A 1 209 ? -1.854 3.508 12.116 1.00 93.94 209 LEU A O 1
ATOM 1758 N N . LEU A 1 210 ? -0.432 4.312 10.594 1.00 89.56 210 LEU A N 1
ATOM 1759 C CA . LEU A 1 210 ? -0.857 5.694 10.790 1.00 89.56 210 LEU A CA 1
ATOM 1760 C C . LEU A 1 210 ? -2.313 5.901 10.351 1.00 89.56 210 LEU A C 1
ATOM 1762 O O . LEU A 1 210 ? -3.065 6.584 11.052 1.00 89.56 210 LEU A O 1
ATOM 1766 N N . HIS A 1 211 ? -2.745 5.280 9.246 1.00 84.44 211 HIS A N 1
ATOM 1767 C CA . HIS A 1 211 ? -4.155 5.289 8.848 1.00 84.44 211 HIS A CA 1
ATOM 1768 C C . HIS A 1 211 ? -5.033 4.577 9.887 1.00 84.44 211 HIS A C 1
ATOM 1770 O O . HIS A 1 211 ? -6.091 5.093 10.262 1.00 84.44 211 HIS A O 1
ATOM 1776 N N . LEU A 1 212 ? -4.607 3.412 10.377 1.00 88.38 212 LEU A N 1
ATOM 1777 C CA . LEU A 1 212 ? -5.333 2.661 11.396 1.00 88.38 212 LEU A CA 1
ATOM 1778 C C . LEU A 1 212 ? -5.529 3.495 12.670 1.00 88.38 212 LEU A C 1
ATOM 1780 O O . LEU A 1 212 ? -6.666 3.714 13.085 1.00 88.38 212 LEU A O 1
ATOM 1784 N N . ILE A 1 213 ? -4.443 4.013 13.254 1.00 85.31 213 ILE A N 1
ATOM 1785 C CA . ILE A 1 213 ? -4.471 4.758 14.523 1.00 85.31 213 ILE A CA 1
ATOM 1786 C C . ILE A 1 213 ? -5.308 6.039 14.384 1.00 85.31 213 ILE A C 1
ATOM 1788 O O . ILE A 1 213 ? -6.130 6.341 15.253 1.00 85.31 213 ILE A O 1
ATOM 1792 N N . LYS A 1 214 ? -5.190 6.763 13.261 1.00 81.44 214 LYS A N 1
ATOM 1793 C CA . LYS A 1 214 ? -6.069 7.911 12.970 1.00 81.44 214 LYS A CA 1
ATOM 1794 C C . LYS A 1 214 ? -7.534 7.490 12.818 1.00 81.44 214 LYS A C 1
ATOM 1796 O O . LYS A 1 214 ? -8.420 8.193 13.295 1.00 81.44 214 LYS A O 1
ATOM 1801 N N . GLY A 1 215 ? -7.811 6.335 12.215 1.00 76.75 215 GLY A N 1
ATOM 1802 C CA . GLY A 1 215 ? -9.161 5.776 12.110 1.00 76.75 215 GLY A CA 1
ATOM 1803 C C . GLY A 1 215 ? -9.780 5.425 13.468 1.00 76.75 215 GLY A C 1
ATOM 1804 O O . GLY A 1 215 ? -10.979 5.634 13.672 1.00 76.75 215 GLY A O 1
ATOM 1805 N N . LEU A 1 216 ? -8.970 4.966 14.429 1.00 76.25 216 LEU A N 1
ATOM 1806 C CA . LEU A 1 216 ? -9.415 4.722 15.806 1.00 76.25 216 LEU A CA 1
ATOM 1807 C C . LEU A 1 216 ? -9.883 6.017 16.491 1.00 76.25 216 LEU A C 1
ATOM 1809 O O . LEU A 1 216 ? -10.863 5.986 17.236 1.00 76.25 216 LEU A O 1
ATOM 1813 N N . ARG A 1 217 ? -9.263 7.165 16.175 1.00 68.81 217 ARG A N 1
ATOM 1814 C CA . ARG A 1 217 ? -9.649 8.492 16.694 1.00 68.81 217 ARG A CA 1
ATOM 1815 C C . ARG A 1 217 ? -11.072 8.901 16.299 1.00 68.81 217 ARG A C 1
ATOM 1817 O O . ARG A 1 217 ? -11.767 9.502 17.109 1.00 68.81 217 ARG A O 1
ATOM 1824 N N . ASN A 1 218 ? -11.503 8.583 15.077 1.00 59.72 218 ASN A N 1
ATOM 1825 C CA . ASN A 1 218 ? -12.785 9.052 14.529 1.00 59.72 218 ASN A CA 1
ATOM 1826 C C . ASN A 1 218 ? -13.992 8.202 14.962 1.00 59.72 218 ASN A C 1
ATOM 1828 O O . ASN A 1 218 ? -15.133 8.628 14.796 1.00 59.72 218 ASN A O 1
ATOM 1832 N N . LYS A 1 219 ? -13.754 6.993 15.483 1.00 56.16 219 LYS A N 1
ATOM 1833 C CA . LYS A 1 219 ? -14.801 6.016 15.838 1.00 56.16 219 LYS A CA 1
ATOM 1834 C C . LYS A 1 219 ? -14.755 5.552 17.294 1.00 56.16 219 LYS A C 1
ATOM 1836 O O . LYS A 1 219 ? -15.743 5.002 17.772 1.00 56.16 219 LYS A O 1
ATOM 1841 N N . GLY A 1 220 ? -13.643 5.755 18.001 1.00 49.19 220 GLY A N 1
ATOM 1842 C CA . GLY A 1 220 ? -13.573 5.536 19.440 1.00 49.19 220 GLY A CA 1
ATOM 1843 C C . GLY A 1 220 ? -14.389 6.594 20.179 1.00 49.19 220 GLY A C 1
ATOM 1844 O O . GLY A 1 220 ? -14.280 7.779 19.869 1.00 49.19 220 GLY A O 1
ATOM 1845 N N . ASN A 1 221 ? -15.195 6.165 21.155 1.00 51.69 221 ASN A N 1
ATOM 1846 C CA . ASN A 1 221 ? -15.859 7.024 22.142 1.00 51.69 221 ASN A CA 1
ATOM 1847 C C . ASN A 1 221 ? -14.959 8.193 22.595 1.00 51.69 221 ASN A C 1
ATOM 1849 O O . ASN A 1 221 ? -13.734 8.059 22.600 1.00 51.69 221 ASN A O 1
ATOM 1853 N N . ASN A 1 222 ? -15.575 9.291 23.056 1.00 52.84 222 ASN A N 1
ATOM 1854 C CA . ASN A 1 222 ? -14.951 10.547 23.523 1.00 52.84 222 ASN A CA 1
ATOM 1855 C C . ASN A 1 222 ? -13.592 10.427 24.268 1.00 52.84 222 ASN A C 1
ATOM 1857 O O . ASN A 1 222 ? -12.804 11.365 24.225 1.00 52.84 222 ASN A O 1
ATOM 1861 N N . MET A 1 223 ? -13.280 9.296 24.917 1.00 53.69 223 MET A N 1
ATOM 1862 C CA . MET A 1 223 ? -11.991 9.025 25.572 1.00 53.69 223 MET A CA 1
ATOM 1863 C C . MET A 1 223 ? -10.763 8.965 24.643 1.00 53.69 223 MET A C 1
ATOM 1865 O O . MET A 1 223 ? -9.700 9.437 25.043 1.00 53.69 223 MET A O 1
ATOM 1869 N N . LEU A 1 224 ? -10.851 8.393 23.434 1.00 58.06 224 LEU A N 1
ATOM 1870 C CA . LEU A 1 224 ? -9.694 8.317 22.517 1.00 58.06 224 LEU A CA 1
ATOM 1871 C C . LEU A 1 224 ? -9.548 9.579 21.667 1.00 58.06 224 LEU A C 1
ATOM 1873 O O . LEU A 1 224 ? -8.438 10.055 21.423 1.00 58.06 224 LEU A O 1
ATOM 1877 N N . SER A 1 225 ? -10.678 10.132 21.231 1.00 54.59 225 SER A N 1
ATOM 1878 C CA . SER A 1 225 ? -10.729 11.286 20.336 1.00 54.59 225 SER A CA 1
ATOM 1879 C C . SER A 1 225 ? -10.203 12.571 20.985 1.00 54.59 225 SER A C 1
ATOM 1881 O O . SER A 1 225 ? -9.557 13.365 20.297 1.00 54.59 225 SER A O 1
ATOM 1883 N N . GLN A 1 226 ? -10.415 12.746 22.296 1.00 51.38 226 GLN A N 1
ATOM 1884 C CA . GLN A 1 226 ? -9.920 13.895 23.067 1.00 51.38 226 GLN A CA 1
ATOM 1885 C C . GLN A 1 226 ? -8.429 13.799 23.418 1.00 51.38 226 GLN A C 1
ATOM 1887 O O . GLN A 1 226 ? -7.777 14.830 23.546 1.00 51.38 226 GLN A O 1
ATOM 1892 N N . ASN A 1 227 ? -7.872 12.589 23.538 1.00 48.66 227 ASN A N 1
ATOM 1893 C CA . ASN A 1 227 ? -6.500 12.399 24.014 1.00 48.66 227 ASN A CA 1
ATOM 1894 C C . ASN A 1 227 ? -5.465 12.179 22.898 1.00 48.66 227 ASN A C 1
ATOM 1896 O O . ASN A 1 227 ? -4.289 12.440 23.125 1.00 48.66 227 ASN A O 1
ATOM 1900 N N . LEU A 1 228 ? -5.860 11.756 21.691 1.00 53.94 228 LEU A N 1
ATOM 1901 C CA . LEU A 1 228 ? -4.954 11.585 20.537 1.00 53.94 228 LEU A CA 1
ATOM 1902 C C . LEU A 1 228 ? -4.722 12.884 19.730 1.00 53.94 228 LEU A C 1
ATOM 1904 O O . LEU A 1 228 ? -4.297 12.840 18.574 1.00 53.94 228 LEU A O 1
ATOM 1908 N N . THR A 1 229 ? -5.003 14.061 20.300 1.00 46.19 229 THR A N 1
ATOM 1909 C CA . THR A 1 229 ? -4.732 15.357 19.659 1.00 46.19 229 THR A CA 1
ATOM 1910 C C . THR A 1 229 ? -3.239 15.680 19.675 1.00 46.19 229 THR A C 1
ATOM 1912 O O . THR A 1 229 ? -2.750 16.409 20.535 1.00 46.19 229 THR A O 1
ATOM 1915 N N . THR A 1 230 ? -2.498 15.197 18.686 1.00 42.88 230 THR A N 1
ATOM 1916 C CA . THR A 1 230 ? -1.274 15.884 18.264 1.00 42.88 230 THR A CA 1
ATOM 1917 C C . THR A 1 230 ? -1.677 17.173 17.552 1.00 42.88 230 THR A C 1
ATOM 1919 O O . THR A 1 230 ? -2.470 17.129 16.608 1.00 42.88 230 THR A O 1
ATOM 1922 N N . LYS A 1 231 ? -1.154 18.323 18.004 1.00 36.78 231 LYS A N 1
ATOM 1923 C CA . LYS A 1 231 ? -1.199 19.594 17.263 1.00 36.78 231 LYS A CA 1
ATOM 1924 C C . LYS A 1 231 ? -0.490 19.384 15.925 1.00 36.78 231 LYS A C 1
ATOM 1926 O O . LYS A 1 231 ? 0.718 19.542 15.836 1.00 36.78 231 LYS A O 1
ATOM 1931 N N . SER A 1 232 ? -1.227 18.972 14.910 1.00 36.00 232 SER A N 1
ATOM 1932 C CA . SER A 1 232 ? -0.729 18.904 13.547 1.00 36.00 232 SER A CA 1
ATOM 1933 C C . SER A 1 232 ? -1.848 19.356 12.626 1.00 36.00 232 SER A C 1
ATOM 1935 O O . SER A 1 232 ? -2.645 18.561 12.134 1.00 36.00 232 SER A O 1
ATOM 1937 N N . ASN A 1 233 ? -1.940 20.678 12.495 1.00 34.50 233 ASN A N 1
ATOM 1938 C CA . ASN A 1 233 ? -2.781 21.352 11.511 1.00 34.50 233 ASN A CA 1
ATOM 1939 C C . ASN A 1 233 ? -2.115 21.384 10.118 1.00 34.50 233 ASN A C 1
ATOM 1941 O O . ASN A 1 233 ? -2.713 21.921 9.197 1.00 34.50 233 ASN A O 1
ATOM 1945 N N . ASP A 1 234 ? -0.929 20.780 9.958 1.00 34.91 234 ASP A N 1
ATOM 1946 C CA . ASP A 1 234 ? -0.148 20.784 8.708 1.00 34.91 234 ASP A CA 1
ATOM 1947 C C . ASP A 1 234 ? -0.172 19.445 7.956 1.00 34.91 234 ASP A C 1
ATOM 1949 O O . ASP A 1 234 ? 0.537 19.266 6.967 1.00 34.91 234 ASP A O 1
ATOM 1953 N N . ILE A 1 235 ? -0.989 18.481 8.386 1.00 39.97 235 ILE A N 1
ATOM 1954 C CA . ILE A 1 235 ? -1.173 17.253 7.610 1.00 39.97 235 ILE A CA 1
ATOM 1955 C C . ILE A 1 235 ? -2.268 17.532 6.591 1.00 39.97 235 ILE A C 1
ATOM 1957 O O . ILE A 1 235 ? -3.448 17.573 6.948 1.00 39.97 235 ILE A O 1
ATOM 1961 N N . GLY A 1 236 ? -1.845 17.734 5.339 1.00 32.84 236 GLY A N 1
ATOM 1962 C CA . GLY A 1 236 ? -2.719 17.813 4.175 1.00 32.84 236 GLY A CA 1
ATOM 1963 C C . GLY A 1 236 ? -3.825 16.765 4.255 1.00 32.84 236 GLY A C 1
ATOM 1964 O O . GLY A 1 236 ? -3.619 15.642 4.732 1.00 32.84 236 GLY A O 1
ATOM 1965 N N . GLN A 1 237 ? -5.031 17.162 3.851 1.00 30.64 237 GLN A N 1
ATOM 1966 C CA . GLN A 1 237 ? -6.140 16.229 3.748 1.00 30.64 237 GLN A CA 1
ATOM 1967 C C . GLN A 1 237 ? -5.698 15.090 2.837 1.00 30.64 237 GLN A C 1
ATOM 1969 O O . GLN A 1 237 ? -5.403 15.275 1.659 1.00 30.64 237 GLN A O 1
ATOM 1974 N N . PHE A 1 238 ? -5.618 13.904 3.421 1.00 35.03 238 PHE A N 1
ATOM 1975 C CA . PHE A 1 238 ? -5.367 12.693 2.675 1.00 35.03 238 PHE A CA 1
ATOM 1976 C C . PHE A 1 238 ? -6.383 12.582 1.533 1.00 35.03 238 PHE A C 1
ATOM 1978 O O . PHE A 1 238 ? -7.557 12.919 1.739 1.00 35.03 238 PHE A O 1
ATOM 1985 N N . PRO A 1 239 ? -6.014 11.999 0.380 1.00 32.19 239 PRO A N 1
ATOM 1986 C CA . PRO A 1 239 ? -7.001 11.230 -0.344 1.00 32.19 239 PRO A CA 1
ATOM 1987 C C . PRO A 1 239 ? -7.354 10.085 0.600 1.00 32.19 239 PRO A C 1
ATOM 1989 O O . PRO A 1 239 ? -6.621 9.109 0.727 1.00 32.19 239 PRO A O 1
ATOM 1992 N N . GLU A 1 240 ? -8.420 10.257 1.376 1.00 36.03 240 GLU A N 1
ATOM 1993 C CA . GLU A 1 240 ? -9.054 9.107 1.980 1.00 36.03 240 GLU A CA 1
ATOM 1994 C C . GLU A 1 240 ? -9.303 8.152 0.803 1.00 36.03 240 GLU A C 1
ATOM 1996 O O . GLU A 1 240 ? -10.042 8.507 -0.123 1.00 36.03 240 GLU A O 1
ATOM 2001 N N . ASP A 1 241 ? -8.723 6.947 0.836 1.00 42.16 241 ASP A N 1
ATOM 2002 C CA . ASP A 1 241 ? -9.397 5.777 0.276 1.00 42.16 241 ASP A CA 1
ATOM 2003 C C . ASP A 1 241 ? -10.655 5.620 1.127 1.00 42.16 241 ASP A C 1
ATOM 2005 O O . ASP A 1 241 ? -10.761 4.826 2.062 1.00 42.16 241 ASP A O 1
ATOM 2009 N N . LYS A 1 242 ? -11.573 6.557 0.880 1.00 49.41 242 LYS A N 1
ATOM 2010 C CA . LYS A 1 242 ? -12.835 6.740 1.545 1.00 49.41 242 LYS A CA 1
ATOM 2011 C C . LYS A 1 242 ? -13.597 5.544 1.053 1.00 49.41 242 LYS A C 1
ATOM 2013 O O . LYS A 1 242 ? -14.237 5.594 0.013 1.00 49.41 242 LYS A O 1
ATOM 2018 N N . TYR A 1 243 ? -13.504 4.452 1.794 1.00 58.31 243 TYR A N 1
ATOM 2019 C CA . TYR A 1 243 ? -14.624 3.553 1.857 1.00 58.31 243 TYR A CA 1
ATOM 2020 C C . TYR A 1 243 ? -15.831 4.444 2.179 1.00 58.31 243 TYR A C 1
ATOM 2022 O O . TYR A 1 243 ? -15.910 5.020 3.275 1.00 58.31 243 TYR A O 1
ATOM 2030 N N . TYR A 1 244 ? -16.713 4.658 1.199 1.00 71.19 244 TYR A N 1
ATOM 2031 C CA . TYR A 1 244 ? -17.828 5.594 1.316 1.00 71.19 244 TYR A CA 1
ATOM 2032 C C . TYR A 1 244 ? -18.921 4.939 2.146 1.00 71.19 244 TYR A C 1
ATOM 2034 O O . TYR A 1 244 ? -19.988 4.540 1.674 1.00 71.19 244 TYR A O 1
ATOM 2042 N N . SER A 1 245 ? -18.637 4.870 3.444 1.00 77.50 245 SER A N 1
ATOM 2043 C CA . SER A 1 245 ? -19.466 4.218 4.443 1.00 77.50 245 SER A CA 1
ATOM 2044 C C . SER A 1 245 ? -20.830 4.881 4.599 1.00 77.50 245 SER A C 1
ATOM 2046 O O . SER A 1 245 ? -21.670 4.369 5.321 1.00 77.50 245 SER A O 1
ATOM 2048 N N . GLU A 1 246 ? -21.097 6.016 3.962 1.00 83.94 246 GLU A N 1
ATOM 2049 C CA . GLU A 1 246 ? -22.441 6.590 3.926 1.00 83.94 246 GLU A CA 1
ATOM 2050 C C . GLU A 1 246 ? -23.374 5.890 2.931 1.00 83.94 246 GLU A C 1
ATOM 2052 O O . GLU A 1 246 ? -24.592 5.986 3.076 1.00 83.94 246 GLU A O 1
ATOM 2057 N N . ILE A 1 247 ? -22.814 5.187 1.945 1.00 90.06 247 ILE A N 1
ATOM 2058 C CA . ILE A 1 247 ? -23.548 4.546 0.850 1.00 90.06 247 ILE A CA 1
ATOM 2059 C C . ILE A 1 247 ? -23.413 3.037 0.943 1.00 90.06 247 ILE A C 1
ATOM 2061 O O . ILE A 1 247 ? -24.422 2.339 1.003 1.00 90.06 247 ILE A O 1
ATOM 2065 N N . PHE A 1 248 ? -22.180 2.539 0.950 1.00 89.88 248 PHE A N 1
ATOM 2066 C CA . PHE A 1 248 ? -21.908 1.111 0.874 1.00 89.88 248 PHE A CA 1
ATOM 2067 C C . PHE A 1 248 ? -21.949 0.475 2.258 1.00 89.88 248 PHE A C 1
ATOM 2069 O O . PHE A 1 248 ? -21.736 1.137 3.279 1.00 89.88 248 PHE A O 1
ATOM 2076 N N . LYS A 1 249 ? -22.289 -0.814 2.305 1.00 85.94 249 LYS A N 1
ATOM 2077 C CA . LYS A 1 249 ? -22.380 -1.580 3.552 1.00 85.94 249 LYS A CA 1
ATOM 2078 C C . LYS A 1 249 ? -21.008 -1.867 4.165 1.00 85.94 249 LYS A C 1
ATOM 2080 O O . LYS A 1 249 ? -20.848 -1.729 5.385 1.00 85.94 249 LYS A O 1
ATOM 2085 N N . ASP A 1 250 ? -20.056 -2.246 3.322 1.00 80.25 250 ASP A N 1
ATOM 2086 C CA . ASP A 1 250 ? -18.652 -2.522 3.619 1.00 80.25 250 ASP A CA 1
ATOM 2087 C C . ASP A 1 250 ? -17.786 -2.269 2.370 1.00 80.25 250 ASP A C 1
ATOM 2089 O O . ASP A 1 250 ? -18.300 -1.899 1.312 1.00 80.25 250 ASP A O 1
ATOM 2093 N N . LEU A 1 251 ? -16.467 -2.423 2.513 1.00 76.25 251 LEU A N 1
ATOM 2094 C CA . LEU A 1 251 ? -15.516 -2.218 1.420 1.00 76.25 251 LEU A CA 1
ATOM 2095 C C . LEU A 1 251 ? -15.784 -3.168 0.242 1.00 76.25 251 LEU A C 1
ATOM 2097 O O . LEU A 1 251 ? -15.733 -2.734 -0.903 1.00 76.25 251 LEU A O 1
ATOM 2101 N N . LYS A 1 252 ? -16.163 -4.423 0.516 1.00 82.44 252 LYS A N 1
ATOM 2102 C CA . LYS A 1 252 ? -16.452 -5.428 -0.517 1.00 82.44 252 LYS A CA 1
ATOM 2103 C C . LYS A 1 252 ? -17.629 -5.004 -1.397 1.00 82.44 252 LYS A C 1
ATOM 2105 O O . LYS A 1 252 ? -17.607 -5.202 -2.607 1.00 82.44 252 LYS A O 1
ATOM 2110 N N . ALA A 1 253 ? -18.656 -4.390 -0.813 1.00 84.75 253 ALA A N 1
ATOM 2111 C CA . ALA A 1 253 ? -19.770 -3.834 -1.574 1.00 84.75 253 ALA A CA 1
ATOM 2112 C C . ALA A 1 253 ? -19.340 -2.703 -2.526 1.00 84.75 253 ALA A C 1
ATOM 2114 O O . ALA A 1 253 ? -19.868 -2.601 -3.634 1.00 84.75 253 ALA A O 1
ATOM 2115 N N . GLU A 1 254 ? -18.388 -1.867 -2.107 1.00 87.75 254 GLU A N 1
ATOM 2116 C CA . GLU A 1 254 ? -17.824 -0.803 -2.942 1.00 87.75 254 GLU A CA 1
ATOM 2117 C C . GLU A 1 254 ? -16.882 -1.353 -4.025 1.00 87.75 254 GLU A C 1
ATOM 2119 O O . GLU A 1 254 ? -16.908 -0.874 -5.156 1.00 87.75 254 GLU A O 1
ATOM 2124 N N . GLU A 1 255 ? -16.103 -2.393 -3.725 1.00 85.25 255 GLU A N 1
ATOM 2125 C CA . GLU A 1 255 ? -15.282 -3.117 -4.706 1.00 85.25 255 GLU A CA 1
ATOM 2126 C C . GLU A 1 255 ? -16.146 -3.746 -5.800 1.00 85.25 255 GLU A C 1
ATOM 2128 O O . GLU A 1 255 ? -15.894 -3.523 -6.977 1.00 85.25 255 GLU A O 1
ATOM 2133 N N . VAL A 1 256 ? -17.235 -4.432 -5.436 1.00 89.56 256 VAL A N 1
ATOM 2134 C CA . VAL A 1 256 ? -18.180 -4.984 -6.424 1.00 89.56 256 VAL A CA 1
ATOM 2135 C C . VAL A 1 256 ? -18.809 -3.881 -7.275 1.00 89.56 256 VAL A C 1
ATOM 2137 O O . VAL A 1 256 ? -19.077 -4.090 -8.458 1.00 89.56 256 VAL A O 1
ATOM 2140 N N . PHE A 1 257 ? -19.054 -2.704 -6.701 1.00 94.19 257 PHE A N 1
ATOM 2141 C CA . PHE A 1 257 ? -19.510 -1.562 -7.482 1.00 94.19 257 PHE A CA 1
ATOM 2142 C C . PHE A 1 257 ? -18.445 -1.101 -8.490 1.00 94.19 257 PHE A C 1
ATOM 2144 O O . PHE A 1 257 ? -18.791 -0.872 -9.647 1.00 94.19 257 PHE A O 1
ATOM 2151 N N . ASN A 1 258 ? -17.168 -1.027 -8.100 1.00 90.38 258 ASN A N 1
ATOM 2152 C CA . ASN A 1 258 ? -16.069 -0.706 -9.023 1.00 90.38 258 ASN A CA 1
ATOM 2153 C C . ASN A 1 258 ? -15.933 -1.756 -10.136 1.00 90.38 258 ASN A C 1
ATOM 2155 O O . ASN A 1 258 ? -15.899 -1.381 -11.304 1.00 90.38 258 ASN A O 1
ATOM 2159 N N . ASP A 1 259 ? -15.975 -3.046 -9.794 1.00 90.56 259 ASP A N 1
ATOM 2160 C CA . ASP A 1 259 ? -15.978 -4.163 -10.750 1.00 90.56 259 ASP A CA 1
ATOM 2161 C C . ASP A 1 259 ? -17.105 -4.015 -11.784 1.00 90.56 259 ASP A C 1
ATOM 2163 O O . ASP A 1 259 ? -16.922 -4.261 -12.976 1.00 90.56 259 ASP A O 1
ATOM 2167 N N . VAL A 1 260 ? -18.296 -3.603 -11.332 1.00 94.00 260 VAL A N 1
ATOM 2168 C CA . VAL A 1 260 ? -19.435 -3.336 -12.218 1.00 94.00 260 VAL A CA 1
ATOM 2169 C C . VAL A 1 260 ? -19.165 -2.133 -13.119 1.00 94.00 260 VAL A C 1
ATOM 2171 O O . VAL A 1 260 ? -19.559 -2.153 -14.281 1.00 94.00 260 VAL A O 1
ATOM 2174 N N . LEU A 1 261 ? -18.521 -1.079 -12.627 1.00 94.38 261 LEU A N 1
ATOM 2175 C CA . LEU A 1 261 ? -18.179 0.061 -13.474 1.00 94.38 261 LEU A CA 1
ATOM 2176 C C . LEU A 1 261 ? -17.162 -0.321 -14.558 1.00 94.38 261 LEU A C 1
ATOM 2178 O O . LEU A 1 261 ? -17.302 0.131 -15.692 1.00 94.38 261 LEU A O 1
ATOM 2182 N N . GLU A 1 262 ? -16.192 -1.173 -14.240 1.00 91.31 262 GLU A N 1
ATOM 2183 C CA . GLU A 1 262 ? -15.198 -1.663 -15.199 1.00 91.31 262 GLU A CA 1
ATOM 2184 C C . GLU A 1 262 ? -15.80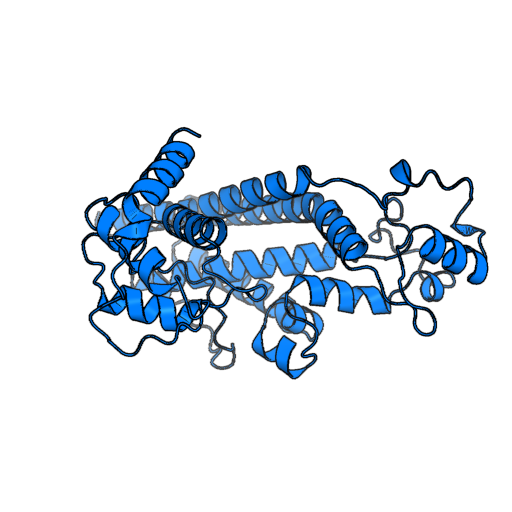9 -2.616 -16.233 1.00 91.31 262 GLU A C 1
ATOM 2186 O O . GLU A 1 262 ? -15.670 -2.389 -17.430 1.00 91.31 262 GLU A O 1
ATOM 2191 N N . GLU A 1 263 ? -16.573 -3.625 -15.800 1.00 93.50 263 GLU A N 1
ATOM 2192 C CA . GLU A 1 263 ? -17.229 -4.605 -16.688 1.00 93.50 263 GLU A CA 1
ATOM 2193 C C . GLU A 1 263 ? -18.178 -3.956 -17.711 1.00 93.50 263 GLU A C 1
ATOM 2195 O O . GLU A 1 263 ? -18.442 -4.502 -18.788 1.00 93.50 263 GLU A O 1
ATOM 2200 N N . PHE A 1 264 ? -18.755 -2.810 -17.353 1.00 93.50 264 PHE A N 1
ATOM 2201 C CA . PHE A 1 264 ? -19.699 -2.083 -18.193 1.00 93.50 264 PHE A CA 1
ATOM 2202 C C . PHE A 1 264 ? -19.053 -0.908 -18.936 1.00 93.50 264 PHE A C 1
ATOM 2204 O O . PHE A 1 264 ? -19.786 -0.073 -19.473 1.00 93.50 264 PHE A O 1
ATOM 2211 N N . ASP A 1 265 ? -17.716 -0.847 -18.973 1.00 92.50 265 ASP A N 1
ATOM 2212 C CA . ASP A 1 265 ? -16.928 0.200 -19.632 1.00 92.50 265 ASP A CA 1
ATOM 2213 C C . ASP A 1 265 ? -17.365 1.613 -19.209 1.00 92.50 265 ASP A C 1
ATOM 2215 O O . ASP A 1 265 ? -17.405 2.549 -20.007 1.00 92.50 265 ASP A O 1
ATOM 2219 N N . ALA A 1 266 ? -17.761 1.780 -17.945 1.00 94.44 266 ALA A N 1
ATOM 2220 C CA . ALA A 1 266 ? -18.296 3.032 -17.420 1.00 94.44 266 ALA A CA 1
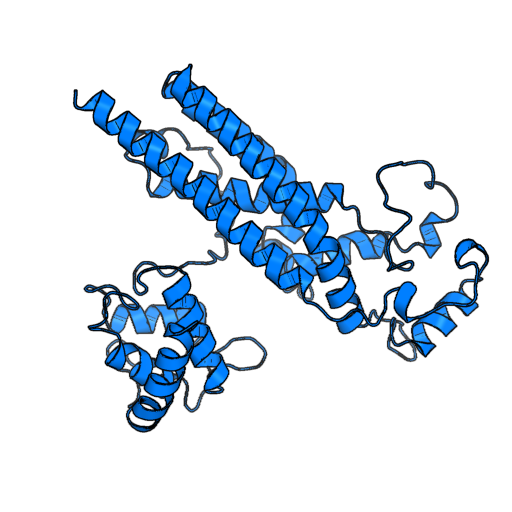ATOM 2221 C C . ALA A 1 266 ? -17.192 4.032 -17.022 1.00 94.44 266 ALA A C 1
ATOM 2223 O O . ALA A 1 266 ? -17.489 5.202 -16.749 1.00 94.44 266 ALA A O 1
ATOM 2224 N N . LEU A 1 267 ? -15.929 3.602 -17.019 1.00 91.75 267 LEU A N 1
ATOM 2225 C CA . LEU A 1 267 ? -14.764 4.403 -16.647 1.00 91.75 267 LEU A CA 1
ATOM 2226 C C . LEU A 1 267 ? -13.783 4.554 -17.813 1.00 91.75 267 LEU A C 1
ATOM 2228 O O . LEU A 1 267 ? -13.662 3.682 -18.670 1.00 91.75 267 LEU A O 1
ATOM 2232 N N . ASP A 1 268 ? -13.085 5.689 -17.855 1.00 85.50 268 ASP A N 1
ATOM 2233 C CA . ASP A 1 268 ? -11.963 5.904 -18.764 1.00 85.50 268 ASP A CA 1
ATOM 2234 C C . ASP A 1 268 ? -10.669 5.274 -18.219 1.00 85.50 268 ASP A C 1
ATOM 2236 O O . ASP A 1 268 ? -10.602 4.790 -17.090 1.00 85.50 268 ASP A O 1
ATOM 2240 N N . ARG A 1 269 ? -9.591 5.328 -19.011 1.00 77.06 269 ARG A N 1
ATOM 2241 C CA . ARG A 1 269 ? -8.266 4.804 -18.622 1.00 77.06 269 ARG A CA 1
ATOM 2242 C C . ARG A 1 269 ? -7.654 5.487 -17.391 1.00 77.06 269 ARG A C 1
ATOM 2244 O O . ARG A 1 269 ? -6.650 5.013 -16.877 1.00 77.06 269 ARG A O 1
ATOM 2251 N N . ASN A 1 270 ? -8.213 6.613 -16.953 1.00 75.88 270 ASN A N 1
ATOM 2252 C CA . ASN A 1 270 ? -7.782 7.358 -15.776 1.00 75.88 270 ASN A CA 1
ATOM 2253 C C . ASN A 1 270 ? -8.744 7.155 -14.585 1.00 75.88 270 ASN A C 1
ATOM 2255 O O . ASN A 1 270 ? -8.639 7.895 -13.605 1.00 75.88 270 ASN A O 1
ATOM 2259 N N . GLY A 1 271 ? -9.700 6.222 -14.680 1.00 79.12 271 GLY A N 1
ATOM 2260 C CA . GLY A 1 271 ? -10.683 5.931 -13.636 1.00 79.12 271 GLY A CA 1
ATOM 2261 C C . GLY A 1 271 ? -11.795 6.976 -13.484 1.00 79.12 271 GLY A C 1
ATOM 2262 O O . GLY A 1 271 ? -12.481 6.986 -12.464 1.00 79.12 271 GLY A O 1
ATOM 2263 N N . ASN A 1 272 ? -11.992 7.874 -14.456 1.00 89.56 272 ASN A N 1
ATOM 2264 C CA . ASN A 1 272 ? -13.065 8.874 -14.411 1.00 89.56 272 ASN A CA 1
ATOM 2265 C C . ASN A 1 272 ? -14.303 8.403 -15.179 1.00 89.56 272 ASN A C 1
ATOM 2267 O O . ASN A 1 272 ? -14.215 7.630 -16.130 1.00 89.56 272 ASN A O 1
ATOM 2271 N N . ALA A 1 273 ? -15.464 8.931 -14.803 1.00 91.62 273 ALA A N 1
ATOM 2272 C CA . ALA A 1 273 ? -16.737 8.634 -15.444 1.00 91.62 273 ALA A CA 1
ATOM 2273 C C . ALA A 1 273 ? -16.744 9.007 -16.937 1.00 91.62 273 ALA A C 1
ATOM 2275 O O . ALA A 1 273 ? -16.564 10.178 -17.295 1.00 91.62 273 ALA A O 1
ATOM 2276 N N . ILE A 1 274 ? -17.057 8.050 -17.818 1.00 91.00 274 ILE A N 1
ATOM 2277 C CA . ILE A 1 274 ? -17.282 8.366 -19.233 1.00 91.00 274 ILE A CA 1
ATOM 2278 C C . ILE A 1 274 ? -18.642 9.045 -19.439 1.00 91.00 274 ILE A C 1
ATOM 2280 O O . ILE A 1 274 ? -19.634 8.773 -18.763 1.00 91.00 274 ILE A O 1
ATOM 2284 N N . LYS A 1 275 ? -18.723 9.948 -20.421 1.00 77.62 275 LYS A N 1
ATOM 2285 C CA . LYS A 1 275 ? -19.913 10.794 -20.631 1.00 77.62 275 LYS A CA 1
ATOM 2286 C C . LYS A 1 275 ? -21.180 10.011 -21.011 1.00 77.62 275 LYS A C 1
ATOM 2288 O O . LYS A 1 275 ? -22.284 10.484 -20.747 1.00 77.62 275 LYS A O 1
ATOM 2293 N N . ARG A 1 276 ? -21.048 8.853 -21.668 1.00 80.69 276 ARG A N 1
ATOM 2294 C CA . ARG A 1 276 ? -22.174 8.009 -22.111 1.00 80.69 276 ARG A CA 1
ATOM 2295 C C . ARG A 1 276 ? -22.186 6.717 -21.302 1.00 80.69 276 ARG A C 1
ATOM 2297 O O . ARG A 1 276 ? -21.150 6.099 -21.150 1.00 80.69 276 ARG A O 1
ATOM 2304 N N . GLY A 1 277 ? -23.347 6.302 -20.805 1.00 83.69 277 GLY A N 1
ATOM 2305 C CA . GLY A 1 277 ? -23.508 5.019 -20.109 1.00 83.69 277 GLY A CA 1
ATOM 2306 C C . GLY A 1 277 ? -23.231 5.055 -18.605 1.00 83.69 277 GLY A C 1
ATOM 2307 O O . GLY A 1 277 ? -24.009 4.458 -17.870 1.00 83.69 277 GLY A O 1
ATOM 2308 N N . PHE A 1 278 ? -22.250 5.833 -18.123 1.00 94.69 278 PHE A N 1
ATOM 2309 C CA . PHE A 1 278 ? -21.888 5.871 -16.693 1.00 94.69 278 PHE A CA 1
ATOM 2310 C C . PHE A 1 278 ? -23.087 6.080 -15.759 1.00 94.69 278 PHE A C 1
ATOM 2312 O O . PHE A 1 278 ? -23.346 5.258 -14.886 1.00 94.69 278 PHE A O 1
ATOM 2319 N N . GLN A 1 279 ? -23.878 7.141 -15.970 1.00 94.94 279 GLN A N 1
ATOM 2320 C CA . GLN A 1 279 ? -25.030 7.417 -15.102 1.00 94.94 279 GLN A CA 1
ATOM 2321 C C . GLN A 1 279 ? -26.079 6.297 -15.130 1.00 94.94 279 GLN A C 1
ATOM 2323 O O . GLN A 1 279 ? -26.675 6.022 -14.094 1.00 94.94 279 GLN A O 1
ATOM 2328 N N . GLY A 1 280 ? -26.294 5.662 -16.288 1.00 95.00 280 GLY A N 1
ATOM 2329 C CA . GLY A 1 280 ? -27.248 4.561 -16.427 1.00 95.00 280 GLY A CA 1
ATOM 2330 C C . GLY A 1 280 ? -26.766 3.288 -15.730 1.00 95.00 280 GLY A C 1
ATOM 2331 O O . GLY A 1 280 ? -27.554 2.612 -15.078 1.00 95.00 280 GLY A O 1
ATOM 2332 N N . VAL A 1 281 ? -25.465 2.991 -15.786 1.00 96.00 281 VAL A N 1
ATOM 2333 C CA . VAL A 1 281 ? -24.855 1.885 -15.029 1.00 96.00 281 VAL A CA 1
ATOM 2334 C C . VAL A 1 281 ? -24.991 2.141 -13.523 1.00 96.00 281 VAL A C 1
ATOM 2336 O O . VAL A 1 281 ? -25.484 1.280 -12.795 1.00 96.00 281 VAL A O 1
ATOM 2339 N N . CYS A 1 282 ? -24.657 3.346 -13.055 1.00 96.44 282 CYS A N 1
ATOM 2340 C CA . CYS A 1 282 ? -24.803 3.723 -11.648 1.00 96.44 282 CYS A CA 1
ATOM 2341 C C . CYS A 1 282 ? -26.262 3.657 -11.166 1.00 96.44 282 CYS A C 1
ATOM 2343 O O . CYS A 1 282 ? -26.520 3.164 -10.068 1.00 96.44 282 CYS A O 1
ATOM 2345 N N . GLU A 1 283 ? -27.224 4.122 -11.973 1.00 95.94 283 GLU A N 1
ATOM 2346 C CA . GLU A 1 283 ? -28.657 4.027 -11.657 1.00 95.94 283 GLU A CA 1
ATOM 2347 C C . GLU A 1 283 ? -29.110 2.575 -11.559 1.00 95.94 283 GLU A C 1
ATOM 2349 O O . GLU A 1 283 ? -29.795 2.215 -10.601 1.00 95.94 283 GLU A O 1
ATOM 2354 N N . ALA A 1 284 ? -28.698 1.730 -12.506 1.00 95.50 284 ALA A N 1
ATOM 2355 C CA . ALA A 1 284 ? -29.055 0.320 -12.513 1.00 95.50 284 ALA A CA 1
ATOM 2356 C C . ALA A 1 284 ? -28.535 -0.391 -11.261 1.00 95.50 284 ALA A C 1
ATOM 2358 O O . ALA A 1 284 ? -29.285 -1.133 -10.631 1.00 95.50 284 ALA A O 1
ATOM 2359 N N . PHE A 1 285 ? -27.286 -0.127 -10.865 1.00 95.12 285 PHE A N 1
ATOM 2360 C CA . PHE A 1 285 ? -26.701 -0.724 -9.666 1.00 95.12 285 PHE A CA 1
ATOM 2361 C C . PHE A 1 285 ? -27.431 -0.259 -8.413 1.00 95.12 285 PHE A C 1
ATOM 2363 O O . PHE A 1 285 ? -27.914 -1.071 -7.624 1.00 95.12 285 PHE A O 1
ATOM 2370 N N . PHE A 1 286 ? -27.558 1.058 -8.249 1.00 93.94 286 PHE A N 1
ATOM 2371 C CA . PHE A 1 286 ? -28.179 1.622 -7.062 1.00 93.94 286 PHE A CA 1
ATOM 2372 C C . PHE A 1 286 ? -29.636 1.177 -6.945 1.00 93.94 286 PHE A C 1
ATOM 2374 O O . PHE A 1 286 ? -30.039 0.732 -5.883 1.00 93.94 286 PHE A O 1
ATOM 2381 N N . SER A 1 287 ? -30.419 1.211 -8.025 1.00 91.94 287 SER A N 1
ATOM 2382 C CA . SER A 1 287 ? -31.824 0.782 -8.002 1.00 91.94 287 SER A CA 1
ATOM 2383 C C . SER A 1 287 ? -32.001 -0.708 -7.698 1.00 91.94 287 SER A C 1
ATOM 2385 O O . SER A 1 287 ? -32.899 -1.051 -6.933 1.00 91.94 287 SER A O 1
ATOM 2387 N N . LEU A 1 288 ? -31.148 -1.584 -8.244 1.00 91.44 288 LEU A N 1
ATOM 2388 C CA . LEU A 1 288 ? -31.215 -3.028 -7.992 1.00 91.44 288 LEU A CA 1
ATOM 2389 C C . LEU A 1 288 ? -30.869 -3.396 -6.549 1.00 91.44 288 LEU A C 1
ATOM 2391 O O . LEU A 1 288 ? -31.474 -4.315 -6.000 1.00 91.44 288 LEU A O 1
ATOM 2395 N N . TYR A 1 289 ? -29.905 -2.697 -5.948 1.00 90.50 289 TYR A N 1
ATOM 2396 C CA . TYR A 1 289 ? -29.333 -3.088 -4.658 1.00 90.50 289 TYR A CA 1
ATOM 2397 C C . TYR A 1 289 ? -29.642 -2.124 -3.511 1.00 90.50 289 TYR A C 1
ATOM 2399 O O . TYR A 1 289 ? -29.210 -2.371 -2.391 1.00 90.50 289 TYR A O 1
ATOM 2407 N N . LYS A 1 290 ? -30.424 -1.057 -3.728 1.00 87.81 290 LYS A N 1
ATOM 2408 C CA . LYS A 1 290 ? -30.828 -0.113 -2.666 1.00 87.81 290 LYS A CA 1
ATOM 2409 C C . LYS A 1 290 ? -31.556 -0.795 -1.507 1.00 87.81 290 LYS A C 1
ATOM 2411 O O . LYS A 1 290 ? -31.414 -0.378 -0.361 1.00 87.81 290 LYS A O 1
ATOM 2416 N N . GLU A 1 291 ? -32.353 -1.814 -1.810 1.00 83.25 291 GLU A N 1
ATOM 2417 C CA . GLU A 1 291 ? -33.075 -2.606 -0.807 1.00 83.25 291 GLU A CA 1
ATOM 2418 C C . GLU A 1 291 ? -32.243 -3.785 -0.280 1.00 83.25 291 GLU A C 1
ATOM 2420 O O . GLU A 1 291 ? -32.578 -4.378 0.746 1.00 83.25 291 GLU A O 1
ATOM 2425 N N . ASP A 1 292 ? -31.126 -4.092 -0.940 1.00 84.19 292 ASP A N 1
ATOM 2426 C CA . ASP A 1 292 ? -30.205 -5.142 -0.541 1.00 84.19 292 ASP A CA 1
ATOM 2427 C C . ASP A 1 292 ? -29.173 -4.592 0.453 1.00 84.19 292 ASP A C 1
ATOM 2429 O O . ASP A 1 292 ? -28.139 -4.021 0.091 1.00 84.19 292 ASP A O 1
ATOM 2433 N N . ILE A 1 293 ? -29.451 -4.809 1.741 1.00 76.50 293 ILE A N 1
ATOM 2434 C CA . ILE A 1 293 ? -28.618 -4.338 2.857 1.00 76.50 293 ILE A CA 1
ATOM 2435 C C . ILE A 1 293 ? -27.192 -4.911 2.865 1.00 76.50 293 ILE A C 1
ATOM 2437 O O . ILE A 1 293 ? -26.382 -4.487 3.694 1.00 76.50 293 ILE A O 1
ATOM 2441 N N . THR A 1 294 ? -26.894 -5.884 1.998 1.00 80.75 294 THR A N 1
ATOM 2442 C CA . THR A 1 294 ? -25.539 -6.418 1.816 1.00 80.75 294 THR A CA 1
ATOM 2443 C C . THR A 1 294 ? -24.667 -5.515 0.947 1.00 80.75 294 THR A C 1
ATOM 2445 O O . THR A 1 294 ? -23.453 -5.543 1.104 1.00 80.75 294 THR A O 1
ATOM 2448 N N . PHE A 1 295 ? -25.261 -4.675 0.093 1.00 83.38 295 PHE A N 1
ATOM 2449 C CA . PHE A 1 295 ? -24.531 -3.771 -0.796 1.00 83.38 295 PHE A CA 1
ATOM 2450 C C . PHE A 1 295 ? -24.685 -2.308 -0.391 1.00 83.38 295 PHE A C 1
ATOM 2452 O O . PHE A 1 295 ? -23.693 -1.602 -0.201 1.00 83.38 295 PHE A O 1
ATOM 2459 N N . ILE A 1 296 ? -25.926 -1.851 -0.223 1.00 88.75 296 ILE A N 1
ATOM 2460 C CA . ILE A 1 296 ? -26.243 -0.446 0.034 1.00 88.75 296 ILE A CA 1
ATOM 2461 C C . ILE A 1 296 ? -26.820 -0.301 1.442 1.00 88.75 296 ILE A C 1
ATOM 2463 O O . ILE A 1 296 ? -27.661 -1.080 1.893 1.00 88.75 296 ILE A O 1
ATOM 2467 N N . LYS A 1 297 ? -26.373 0.717 2.179 1.00 86.81 297 LYS A N 1
ATOM 2468 C CA . LYS A 1 297 ? -26.942 1.032 3.489 1.00 86.81 297 LYS A CA 1
ATOM 2469 C C . LYS A 1 297 ? -28.384 1.492 3.344 1.00 86.81 297 LYS A C 1
ATOM 2471 O O . LYS A 1 297 ? -28.717 2.309 2.494 1.00 86.81 297 LYS A O 1
ATOM 2476 N N . ARG A 1 298 ? -29.228 1.056 4.281 1.00 84.00 298 ARG A N 1
ATOM 2477 C CA . ARG A 1 298 ? -30.669 1.354 4.300 1.00 84.00 298 ARG A CA 1
ATOM 2478 C C . ARG A 1 298 ? -31.002 2.853 4.244 1.00 84.00 298 ARG A C 1
ATOM 2480 O O . ARG A 1 298 ? -32.061 3.224 3.753 1.00 84.00 298 ARG A O 1
ATOM 2487 N N . ASN A 1 299 ? -30.123 3.706 4.770 1.00 87.12 299 ASN A N 1
ATOM 2488 C CA . ASN A 1 299 ? -30.280 5.162 4.803 1.00 87.12 299 ASN A CA 1
ATOM 2489 C C . ASN A 1 299 ? -29.524 5.896 3.679 1.00 87.12 299 ASN A C 1
ATOM 2491 O O . ASN A 1 299 ? -29.491 7.128 3.683 1.00 87.12 299 ASN A O 1
ATOM 2495 N N . ALA A 1 300 ? -28.910 5.177 2.736 1.00 89.44 300 ALA A N 1
ATOM 2496 C CA . ALA A 1 300 ? -28.258 5.784 1.587 1.00 89.44 300 ALA A CA 1
ATOM 2497 C C . ALA A 1 300 ? -29.312 6.413 0.664 1.00 89.44 300 ALA A C 1
ATOM 2499 O O . ALA A 1 300 ? -30.254 5.760 0.204 1.00 89.44 300 ALA A O 1
ATOM 2500 N N . THR A 1 301 ? -29.161 7.706 0.390 1.00 92.56 301 THR A N 1
ATOM 2501 C CA . THR A 1 301 ? -30.047 8.443 -0.515 1.00 92.56 301 THR A CA 1
ATOM 2502 C C . THR A 1 301 ? -29.408 8.577 -1.891 1.00 92.56 301 THR A C 1
ATOM 2504 O O . THR A 1 301 ? -28.186 8.556 -2.026 1.00 92.56 301 THR A O 1
ATOM 2507 N N . THR A 1 302 ? -30.234 8.767 -2.923 1.00 93.19 302 THR A N 1
ATOM 2508 C CA . THR A 1 302 ? -29.745 9.041 -4.283 1.00 93.19 302 THR A CA 1
ATOM 2509 C C . THR A 1 302 ? -28.862 10.289 -4.322 1.00 93.19 302 THR A C 1
ATOM 2511 O O . THR A 1 302 ? -27.873 10.297 -5.039 1.00 93.19 302 THR A O 1
ATOM 2514 N N . ALA A 1 303 ? -29.173 11.309 -3.514 1.00 92.69 303 ALA A N 1
ATOM 2515 C CA . ALA A 1 303 ? -28.362 12.520 -3.406 1.00 92.69 303 ALA A CA 1
ATOM 2516 C C . ALA A 1 303 ? -26.948 12.218 -2.889 1.00 92.69 303 ALA A C 1
ATOM 2518 O O . ALA A 1 303 ? -25.973 12.542 -3.557 1.00 92.69 303 ALA A O 1
ATOM 2519 N N . LYS A 1 304 ? -26.835 11.475 -1.776 1.00 91.62 304 LYS A N 1
ATOM 2520 C CA . LYS A 1 304 ? -25.532 11.031 -1.254 1.00 91.62 304 LYS A CA 1
ATOM 2521 C C . LYS A 1 304 ? -24.764 10.212 -2.283 1.00 91.62 304 LYS A C 1
ATOM 2523 O O . LYS A 1 304 ? -23.562 10.391 -2.445 1.00 91.62 304 LYS A O 1
ATOM 2528 N N . PHE A 1 305 ? -25.467 9.331 -2.993 1.00 94.06 305 PHE A N 1
ATOM 2529 C CA . PHE A 1 305 ? -24.867 8.530 -4.048 1.00 94.06 305 PHE A CA 1
ATOM 2530 C C . PHE A 1 305 ? -24.341 9.396 -5.200 1.00 94.06 305 PHE A C 1
ATOM 2532 O O . PHE A 1 305 ? -23.220 9.195 -5.644 1.00 94.06 305 PHE A O 1
ATOM 2539 N N . ILE A 1 306 ? -25.091 10.409 -5.639 1.00 94.12 306 ILE A N 1
ATOM 2540 C CA . ILE A 1 306 ? -24.647 11.364 -6.664 1.00 94.12 306 ILE A CA 1
ATOM 2541 C C . ILE A 1 306 ? -23.422 12.158 -6.197 1.00 94.12 306 ILE A C 1
ATOM 2543 O O . ILE A 1 306 ? -22.481 12.317 -6.977 1.00 94.12 306 ILE A O 1
ATOM 2547 N N . ASP A 1 307 ? -23.403 12.615 -4.946 1.00 91.44 307 ASP A N 1
ATOM 2548 C CA . ASP A 1 307 ? -22.263 13.346 -4.383 1.00 91.44 307 ASP A CA 1
ATOM 2549 C C . ASP A 1 307 ? -20.996 12.491 -4.388 1.00 91.44 307 ASP A C 1
ATOM 2551 O O . ASP A 1 307 ? -19.944 12.948 -4.833 1.00 91.44 307 ASP A O 1
ATOM 2555 N N . PHE A 1 308 ? -21.123 11.220 -4.009 1.00 93.06 308 PHE A N 1
ATOM 2556 C CA . PHE A 1 308 ? -20.056 10.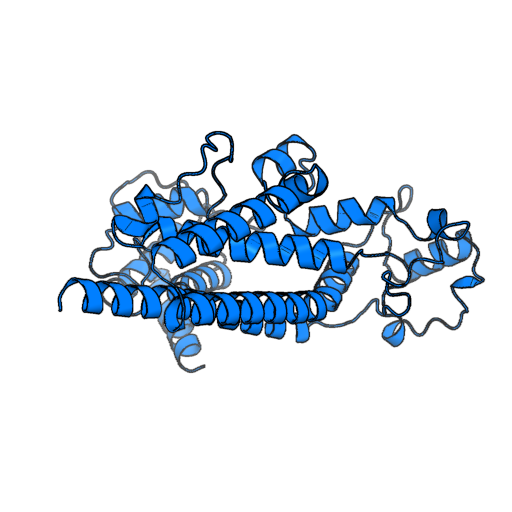234 -4.136 1.00 93.06 308 PHE A CA 1
ATOM 2557 C C . PHE A 1 308 ? -19.572 10.061 -5.581 1.00 93.06 308 PHE A C 1
ATOM 2559 O O . PHE A 1 308 ? -18.368 10.073 -5.832 1.00 93.06 308 PHE A O 1
ATOM 2566 N N . LEU A 1 309 ? -20.482 9.936 -6.553 1.00 94.44 309 LEU A N 1
ATOM 2567 C CA . LEU A 1 309 ? -20.096 9.761 -7.957 1.00 94.44 309 LEU A CA 1
ATOM 2568 C C . LEU A 1 309 ? -19.344 10.985 -8.502 1.00 94.44 309 LEU A C 1
ATOM 2570 O O . LEU A 1 309 ? -18.380 10.843 -9.259 1.00 94.44 309 LEU A O 1
ATOM 2574 N N . ARG A 1 310 ? -19.768 12.190 -8.102 1.00 91.81 310 ARG A N 1
ATOM 2575 C CA . ARG A 1 310 ? -19.100 13.453 -8.439 1.00 91.81 310 ARG A CA 1
ATOM 2576 C C . ARG A 1 310 ? -17.720 13.542 -7.797 1.00 91.81 310 ARG A C 1
ATOM 2578 O O . ARG A 1 310 ? -16.773 13.920 -8.480 1.00 91.81 310 ARG A O 1
ATOM 2585 N N . SER A 1 311 ? -17.592 13.184 -6.519 1.00 85.25 311 SER A N 1
ATOM 2586 C CA . SER A 1 311 ? -16.328 13.301 -5.790 1.00 85.25 311 SER A CA 1
ATOM 2587 C C . SER A 1 311 ? -15.309 12.240 -6.198 1.00 85.25 311 SER A C 1
ATOM 2589 O O . SER A 1 311 ? -14.140 12.569 -6.375 1.00 85.25 311 SER A O 1
ATOM 2591 N N . LYS A 1 312 ? -15.738 10.982 -6.368 1.00 87.81 312 LYS A N 1
ATOM 2592 C CA . LYS A 1 312 ? -14.833 9.852 -6.616 1.00 87.81 312 LYS A CA 1
ATOM 2593 C C . LYS A 1 312 ? -14.463 9.693 -8.091 1.00 87.81 312 LYS A C 1
ATOM 2595 O O . LYS A 1 312 ? -13.287 9.552 -8.399 1.00 87.81 312 LYS A O 1
ATOM 2600 N N . TYR A 1 313 ? -15.434 9.783 -9.003 1.00 91.12 313 TYR A N 1
ATOM 2601 C CA . TYR A 1 313 ? -15.212 9.537 -10.441 1.00 91.12 313 TYR A CA 1
ATOM 2602 C C . TYR A 1 313 ? -15.272 10.809 -11.293 1.00 91.12 313 TYR A C 1
ATOM 2604 O O . TYR A 1 313 ? -15.355 10.725 -12.519 1.00 91.12 313 TYR A O 1
ATOM 2612 N N . LYS A 1 314 ? -15.286 11.994 -10.661 1.00 89.38 314 LYS A N 1
ATOM 2613 C CA . LYS A 1 314 ? -15.415 13.302 -11.334 1.00 89.38 314 LYS A CA 1
ATOM 2614 C C . LYS A 1 314 ? -16.620 13.365 -12.282 1.00 89.38 314 LYS A C 1
ATOM 2616 O O . LYS A 1 314 ? -16.573 13.998 -13.338 1.00 89.38 314 LYS A O 1
ATOM 2621 N N . ALA A 1 315 ? -17.707 12.681 -11.923 1.00 91.06 315 ALA A N 1
ATOM 2622 C CA . ALA A 1 315 ? -18.871 12.550 -12.785 1.00 91.06 315 ALA A CA 1
ATOM 2623 C C . ALA A 1 315 ? -19.599 13.889 -12.975 1.00 91.06 315 ALA A C 1
ATOM 2625 O O . ALA A 1 315 ? -19.990 14.549 -12.013 1.00 91.06 315 ALA A O 1
ATOM 2626 N N . ILE A 1 316 ? -19.865 14.267 -14.229 1.00 91.19 316 ILE A N 1
ATOM 2627 C CA . ILE A 1 316 ? -20.642 15.472 -14.555 1.00 91.19 316 ILE A CA 1
ATOM 2628 C C . ILE A 1 316 ? -22.137 15.122 -14.529 1.00 91.19 316 ILE A C 1
ATOM 2630 O O . ILE A 1 316 ? -22.733 14.746 -15.542 1.00 91.19 316 ILE A O 1
ATOM 2634 N N . ILE A 1 317 ? -22.749 15.231 -13.349 1.00 92.12 317 ILE A N 1
ATOM 2635 C CA . ILE A 1 317 ? -24.180 14.978 -13.116 1.00 92.12 317 ILE A CA 1
ATOM 2636 C C . ILE A 1 317 ? -24.838 16.302 -12.729 1.00 92.12 317 ILE A C 1
ATOM 2638 O O . ILE A 1 317 ? -24.459 16.896 -11.725 1.00 92.12 317 ILE A O 1
ATOM 2642 N N . LYS A 1 318 ? -25.809 16.787 -13.515 1.00 90.06 318 LYS A N 1
ATOM 2643 C CA . LYS A 1 318 ? -26.464 18.090 -13.272 1.00 90.06 318 LYS A CA 1
ATOM 2644 C C . LYS A 1 318 ? -27.545 18.052 -12.191 1.00 90.06 318 LYS A C 1
ATOM 2646 O O . LYS A 1 318 ? -27.797 19.067 -11.563 1.00 90.06 318 LYS A O 1
ATOM 2651 N N . SER A 1 319 ? -28.217 16.915 -12.026 1.00 91.56 319 SER A N 1
ATOM 2652 C CA . SER A 1 319 ? -29.282 16.751 -11.035 1.00 91.56 319 SER A CA 1
ATOM 2653 C C . SER A 1 319 ? -28.704 16.250 -9.717 1.00 91.56 319 SER A C 1
ATOM 2655 O O . SER A 1 319 ? -27.844 15.377 -9.732 1.00 91.56 319 SER A O 1
ATOM 2657 N N . ASP A 1 320 ? -29.218 16.758 -8.600 1.00 88.75 320 ASP A N 1
ATOM 2658 C CA . ASP A 1 320 ? -28.860 16.295 -7.250 1.00 88.75 320 ASP A CA 1
ATOM 2659 C C . ASP A 1 320 ? -29.756 15.149 -6.759 1.00 88.75 320 ASP A C 1
ATOM 2661 O O . ASP A 1 320 ? -29.538 14.579 -5.695 1.00 88.75 320 ASP A O 1
ATOM 2665 N N . THR A 1 321 ? -30.800 14.808 -7.514 1.00 90.75 321 THR A N 1
ATOM 2666 C CA . THR A 1 321 ? -31.852 13.886 -7.061 1.00 90.75 321 THR A CA 1
ATOM 2667 C C . THR A 1 321 ? -32.114 12.739 -8.024 1.00 90.75 321 THR A C 1
ATOM 2669 O O . THR A 1 321 ? -32.778 11.772 -7.646 1.00 90.75 321 THR A O 1
ATOM 2672 N N . LYS A 1 322 ? -31.597 12.808 -9.256 1.00 91.81 322 LYS A N 1
ATOM 2673 C CA . LYS A 1 322 ? -31.900 11.838 -10.306 1.00 91.81 322 LYS A CA 1
ATOM 2674 C C . LYS A 1 322 ? -30.679 11.502 -11.162 1.00 91.81 322 LYS A C 1
ATOM 2676 O O . LYS A 1 322 ? -29.980 12.387 -11.649 1.00 91.81 322 LYS A O 1
ATOM 2681 N N . LEU A 1 323 ? -30.491 10.206 -11.401 1.00 92.44 323 LEU A N 1
ATOM 2682 C CA . LEU A 1 323 ? -29.579 9.669 -12.410 1.00 92.44 323 LEU A CA 1
ATOM 2683 C C . LEU A 1 323 ? -30.334 9.383 -13.717 1.00 92.44 323 LEU A C 1
ATOM 2685 O O . LEU A 1 323 ? -31.560 9.240 -13.728 1.00 92.44 323 LEU A O 1
ATOM 2689 N N . SER A 1 324 ? -29.599 9.323 -14.827 1.00 91.94 324 SER A N 1
ATOM 2690 C CA . SER A 1 324 ? -30.150 8.880 -16.115 1.00 91.94 324 SER A CA 1
ATOM 2691 C C . SER A 1 324 ? -30.674 7.443 -16.017 1.00 91.94 324 SER A C 1
ATOM 2693 O O . SER A 1 324 ? -30.113 6.648 -15.271 1.00 91.94 324 SER A O 1
ATOM 2695 N N . ASP A 1 325 ? -31.735 7.118 -16.764 1.00 90.06 325 ASP A N 1
ATOM 2696 C CA . ASP A 1 325 ? -32.361 5.790 -16.720 1.00 90.06 325 ASP A CA 1
ATOM 2697 C C . ASP A 1 325 ? -31.347 4.668 -17.008 1.00 90.06 325 ASP A C 1
ATOM 2699 O O . ASP A 1 325 ? -30.616 4.712 -18.001 1.00 90.06 325 ASP A O 1
ATOM 2703 N N . GLY A 1 326 ? -31.306 3.674 -16.120 1.00 89.88 326 GLY A N 1
ATOM 2704 C CA . GLY A 1 326 ? -30.423 2.517 -16.184 1.00 89.88 326 GLY A CA 1
ATOM 2705 C C . GLY A 1 326 ? -31.115 1.227 -16.617 1.00 89.88 326 GLY A C 1
ATOM 2706 O O . GLY A 1 326 ? -30.487 0.167 -16.593 1.00 89.88 326 GLY A O 1
ATOM 2707 N N . SER A 1 327 ? -32.391 1.278 -17.019 1.00 91.62 327 SER A N 1
ATOM 2708 C CA . SER A 1 327 ? -33.202 0.105 -17.383 1.00 91.62 327 SER A CA 1
ATOM 2709 C C . SER A 1 327 ? -32.493 -0.881 -18.327 1.00 91.62 327 SER A C 1
ATOM 2711 O O . SER A 1 327 ? -32.523 -2.091 -18.087 1.00 91.62 327 SER A O 1
ATOM 2713 N N . ALA A 1 328 ? -31.762 -0.374 -19.326 1.00 91.12 328 ALA A N 1
ATOM 2714 C CA . ALA A 1 328 ? -31.003 -1.169 -20.294 1.00 91.12 328 ALA A CA 1
ATOM 2715 C C . ALA A 1 328 ? -29.892 -2.043 -19.670 1.00 91.12 328 ALA A C 1
ATOM 2717 O O . ALA A 1 328 ? -29.523 -3.074 -20.235 1.00 91.12 328 ALA A O 1
ATOM 2718 N N . TYR A 1 329 ? -29.366 -1.668 -18.500 1.00 92.12 329 TYR A N 1
ATOM 2719 C CA . TYR A 1 329 ? -28.241 -2.351 -17.852 1.00 92.12 329 TYR A CA 1
ATOM 2720 C C . TYR A 1 329 ? -28.679 -3.374 -16.796 1.00 92.12 329 TYR A C 1
ATOM 2722 O O . TYR A 1 329 ? -27.930 -4.313 -16.510 1.00 92.12 329 TYR A O 1
ATOM 2730 N N . ARG A 1 330 ? -29.897 -3.252 -16.247 1.00 92.38 330 ARG A N 1
ATOM 2731 C CA . ARG A 1 330 ? -30.347 -4.005 -15.059 1.00 92.38 330 ARG A CA 1
ATOM 2732 C C . ARG A 1 330 ? -30.214 -5.525 -15.207 1.00 92.38 330 ARG A C 1
ATOM 2734 O O . ARG A 1 330 ? -29.614 -6.182 -14.358 1.00 92.38 330 ARG A O 1
ATOM 2741 N N . SER A 1 331 ? -30.707 -6.099 -16.305 1.00 91.19 331 SER A N 1
ATOM 2742 C CA . SER A 1 331 ? -30.699 -7.559 -16.512 1.00 91.19 331 SER A CA 1
ATOM 2743 C C . SER A 1 331 ? -29.301 -8.148 -16.725 1.00 91.19 331 SER A C 1
ATOM 2745 O O . SER A 1 331 ? -29.047 -9.299 -16.359 1.00 91.19 331 SER A O 1
ATOM 2747 N N . ARG A 1 332 ? -28.379 -7.400 -17.346 1.00 92.94 33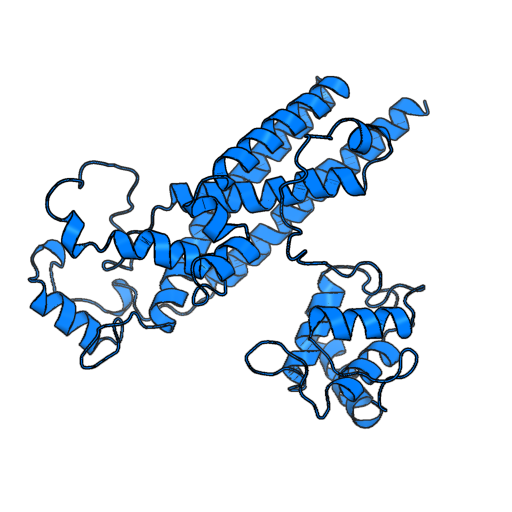2 ARG A N 1
ATOM 2748 C CA . ARG A 1 332 ? -26.980 -7.837 -17.504 1.00 92.94 332 ARG A CA 1
ATOM 2749 C C . ARG A 1 332 ? -26.230 -7.688 -16.180 1.00 92.94 332 ARG A C 1
ATOM 2751 O O . ARG A 1 332 ? -25.496 -8.594 -15.801 1.00 92.94 332 ARG A O 1
ATOM 2758 N N . MET A 1 333 ? -26.474 -6.596 -15.458 1.00 93.62 333 MET A N 1
ATOM 2759 C CA . MET A 1 333 ? -25.824 -6.294 -14.185 1.00 93.62 333 MET A CA 1
ATOM 2760 C C . MET A 1 333 ? -26.183 -7.296 -13.093 1.00 93.62 333 MET A C 1
ATOM 2762 O O . MET A 1 333 ? -25.289 -7.818 -12.435 1.00 93.62 333 MET A O 1
ATOM 2766 N N . LYS A 1 334 ? -27.468 -7.635 -12.952 1.00 92.00 334 LYS A N 1
ATOM 2767 C CA . LYS A 1 334 ? -27.911 -8.658 -11.999 1.00 92.00 334 LYS A CA 1
ATOM 2768 C C . LYS A 1 334 ? -27.196 -9.995 -12.231 1.00 92.00 334 LYS A C 1
ATOM 2770 O O . LYS A 1 334 ? -26.590 -10.537 -11.318 1.00 92.00 334 LYS A O 1
ATOM 2775 N N . ARG A 1 335 ? -27.143 -10.460 -13.487 1.00 91.50 335 ARG A N 1
ATOM 2776 C CA . ARG A 1 335 ? -26.414 -11.689 -13.862 1.00 91.50 335 ARG A CA 1
ATOM 2777 C C . ARG A 1 335 ? -24.913 -11.627 -13.574 1.00 91.50 335 ARG A C 1
ATOM 2779 O O . ARG A 1 335 ? -24.301 -12.658 -13.312 1.00 91.50 335 ARG A O 1
ATOM 2786 N N . TYR A 1 336 ? -24.292 -10.457 -13.689 1.00 92.12 336 TYR A N 1
ATOM 2787 C CA . TYR A 1 336 ? -22.876 -10.291 -13.369 1.00 92.12 336 TYR A CA 1
ATOM 2788 C C . TYR A 1 336 ? -22.628 -10.414 -11.862 1.00 92.12 336 TYR A C 1
ATOM 2790 O O . TYR A 1 336 ? -21.842 -11.259 -11.437 1.00 92.12 336 TYR A O 1
ATOM 2798 N N . VAL A 1 337 ? -23.355 -9.636 -11.060 1.00 88.25 337 VAL A N 1
ATOM 2799 C CA . VAL A 1 337 ? -23.192 -9.612 -9.600 1.00 88.25 337 VAL A CA 1
ATOM 2800 C C . VAL A 1 337 ? -23.582 -10.954 -8.972 1.00 88.25 337 VAL A C 1
ATOM 2802 O O . VAL A 1 337 ? -22.866 -11.444 -8.103 1.00 88.25 337 VAL A O 1
ATOM 2805 N N . ASP A 1 338 ? -24.642 -11.610 -9.455 1.00 87.06 338 ASP A N 1
ATOM 2806 C CA . ASP A 1 338 ? -25.046 -12.936 -8.966 1.00 87.06 338 ASP A CA 1
ATOM 2807 C C . ASP A 1 338 ? -23.953 -13.996 -9.206 1.00 87.06 338 ASP A C 1
ATOM 2809 O O . ASP A 1 338 ? -23.712 -14.839 -8.345 1.00 87.06 338 ASP A O 1
ATOM 2813 N N . ARG A 1 339 ? -23.212 -13.927 -10.325 1.00 83.31 339 ARG A N 1
ATOM 2814 C CA . ARG A 1 339 ? -22.054 -14.814 -10.567 1.00 83.31 339 ARG A CA 1
ATOM 2815 C C . ARG A 1 339 ? -20.893 -14.533 -9.615 1.00 83.31 339 ARG A C 1
ATOM 2817 O O . ARG A 1 339 ? -20.207 -15.466 -9.208 1.00 83.31 339 ARG A O 1
ATOM 2824 N N . LYS A 1 340 ? -20.678 -13.266 -9.258 1.00 77.88 340 LYS A N 1
ATOM 2825 C CA . LYS A 1 340 ? -19.646 -12.843 -8.299 1.00 77.88 340 LYS A CA 1
ATOM 2826 C C . LYS A 1 340 ? -20.001 -13.188 -6.847 1.00 77.88 340 LYS A C 1
ATOM 2828 O O . LYS A 1 340 ? -19.102 -13.238 -6.024 1.00 77.88 340 LYS A O 1
ATOM 2833 N N . ARG A 1 341 ? -21.275 -13.462 -6.532 1.00 69.81 341 ARG A N 1
ATOM 2834 C CA . ARG A 1 341 ? -21.731 -13.915 -5.200 1.00 69.81 341 ARG A CA 1
ATOM 2835 C C . ARG A 1 341 ? -21.476 -15.396 -4.907 1.00 69.81 341 ARG A C 1
ATOM 2837 O O . ARG A 1 341 ? -21.500 -15.782 -3.745 1.00 69.81 341 ARG A O 1
ATOM 2844 N N . ILE A 1 342 ? -21.309 -16.217 -5.944 1.00 47.25 342 ILE A N 1
ATOM 2845 C CA . ILE A 1 342 ? -21.160 -17.682 -5.831 1.00 47.25 342 ILE A CA 1
ATOM 2846 C C . ILE A 1 342 ? -19.680 -18.090 -5.654 1.00 47.25 342 ILE A C 1
ATOM 2848 O O . ILE A 1 342 ? -19.385 -19.250 -5.379 1.00 47.25 342 ILE A O 1
ATOM 2852 N N . LYS A 1 343 ? -18.752 -17.136 -5.776 1.00 41.31 343 LYS A N 1
ATOM 2853 C CA . LYS A 1 343 ? -17.326 -17.287 -5.465 1.00 41.31 343 LYS A CA 1
ATOM 2854 C C . LYS A 1 343 ? -17.001 -16.528 -4.186 1.00 41.31 343 LYS A C 1
ATOM 2856 O O . LYS A 1 343 ? -16.122 -17.016 -3.448 1.00 41.31 343 LYS A O 1
#

Secondary structure (DSSP, 8-state):
-HHHHHHHHHHHHHHHHHHHHHHHHHHHHHHHHTPPPSSSHHHH---S-GGG--HHHHHHHHHHTTSEE-SSS-EE-HHHHHHHHHHHHHHHHHHHHHHHHHHHHHHHHHHHHS-HHHHHHHHHHHHHHHHHHHHSHHHHHHH-HHHHHHH-TT--SHHHHHHHHHHTT-HHHHTTT-TT-TTS-S--S-TT----HHHHHHHHHHHHHHHHHHHHHHHS-HHHHHH-------S---------TTTBSSHHHHHHHHHHHHHTT-B-TTSPBPTTTHHHHHHHHHHHHTT-TTTB-TT--HHHHHHHHHHHH------SS-PPP-HHHHHHHHHHHHHHH--

Organism: NCBI:txid2594478

Sequence (343 aa):
MQKEQDIVGLKNYILKSIDHLIGQLQSEQKAYFEEDTRFSLDVLHPDLEFDKMSKMEITAFQRKHGIKVGDRILVWSEDYKKEVISNNMVSILASVIGNVEMFRSKTLQQFDFGSMEILVDFLKIELAYYHNLLSNHEGRLYYDSEYRKSTNSGLKHRFDAIWFINEQNDLWDLNKERLSDRNSARDTDYPFVLINLQQWIDYETSFRLLHLIKGLRNKGNNMLSQNLTTKSNDIGQFPEDKYYSEIFKDLKAEEVFNDVLEEFDALDRNGNAIKRGFQGVCEAFFSLYKEDITFIKRNATTAKFIDFLRSKYKAIIKSDTKLSDGSAYRSRMKRYVDRKRIK

Radius of gyration: 23.85 Å; chains: 1; bounding box: 66×39×65 Å